Protein AF-A0A498SL72-F1 (afdb_monomer)

Radius of gyration: 22.72 Å; Cα contacts (8 Å, |Δi|>4): 337; chains: 1; bounding box: 56×41×64 Å

Solvent-accessible surface area (backbone atoms only — not comparable to full-atom values): 12168 Å² total; per-residue (Å²): 125,69,61,62,52,48,57,36,67,75,50,64,37,80,84,63,66,87,74,77,68,83,77,67,76,78,68,83,75,74,80,94,75,94,70,91,80,81,89,71,99,63,89,65,81,72,96,72,85,89,82,80,51,72,68,53,29,54,53,49,13,65,56,46,44,63,51,51,60,53,52,61,66,68,50,72,58,78,68,46,77,50,70,41,83,92,31,66,27,41,40,34,41,32,73,44,38,64,75,42,78,46,77,54,80,40,52,43,38,43,80,41,89,84,67,27,38,39,41,39,38,31,50,26,33,42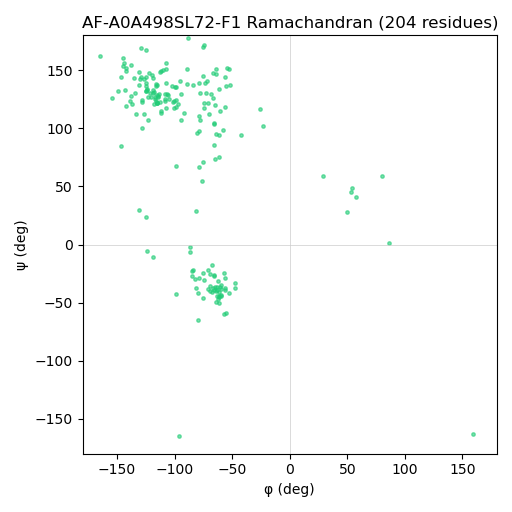,26,34,33,30,35,39,40,36,41,36,36,57,104,59,75,44,78,44,79,48,50,37,40,41,39,38,33,49,30,29,41,40,38,32,31,34,69,47,64,49,98,88,65,53,75,47,79,43,82,75,46,66,47,76,49,67,70,48,68,50,54,47,60,81,53,89,45,75,69,30,53,53,47,42,67,78,58,54,69,130

Secondary structure (DSSP, 8-state):
-HHHHHHHHHHSSTT-S------------PPP-----------PPPSS-----HHHHHHHHHHHHHHHHHHHHH--PPPEEEEEGGGTEEEEEEEEEEEEEE--SEEEEEEETTTEEEEEEEEEEEEEEEEEEEEEESSSEEEEEEEEEEEEEEEEEEEEEEEEE-TTS-EEEEEEEEEEE-SEEEEEES--SHHHHHHHHHH---

Mean predicted aligned error: 12.89 Å

InterPro domains:
  IPR017942 Lipid-binding serum glycoprotein, N-terminal [PF01273] (88-198)
  IPR017943 Bactericidal permeability-increasing protein, alpha/beta domain superfamily [SSF55394] (46-198)
  IPR032942 BPI/LBP/Plunc family [PTHR10504] (31-204)

Nearest PDB structures (foldseek):
  4m4d-assembly1_A  TM=6.938E-01  e=8.064E-08  Mus musculus
  4m4d-assembly2_B  TM=7.039E-01  e=2.504E-07  Mus musculus
  4f2a-assembly1_A  TM=7.175E-01  e=6.765E-06  Homo sapiens
  5i7k-assembly3_A  TM=4.220E-01  e=2.760E-04  Homo sapiens
  6baq-assembly8_H  TM=3.331E-01  e=1.510E-03  Mus musculus

pLDDT: mean 72.03, std 21.67, range [22.58, 95.5]

Structure (mmCIF, N/CA/C/O backbone):
data_AF-A0A498SL72-F1
#
_entry.id   AF-A0A498SL72-F1
#
loop_
_atom_site.group_PDB
_atom_site.id
_atom_site.type_symbol
_atom_site.label_atom_id
_atom_site.label_alt_id
_atom_site.label_comp_id
_atom_site.label_asym_id
_atom_site.label_entity_id
_atom_site.label_seq_id
_atom_site.pdbx_PDB_ins_code
_atom_site.Cartn_x
_atom_site.Car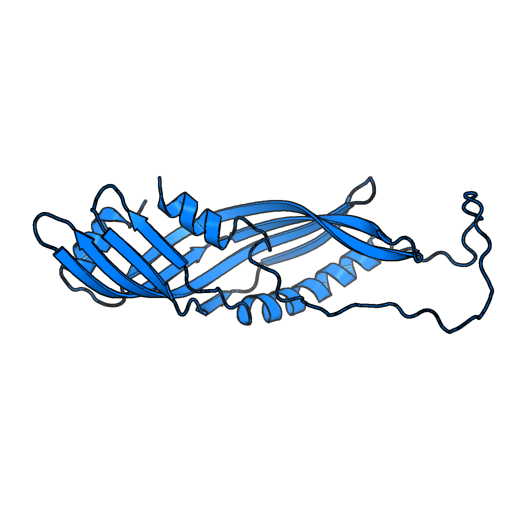tn_y
_atom_site.Cartn_z
_atom_site.occupancy
_atom_site.B_iso_or_equiv
_atom_site.auth_seq_id
_atom_site.auth_comp_id
_atom_site.auth_asym_id
_atom_site.auth_atom_id
_atom_site.pdbx_PDB_model_num
ATOM 1 N N . MET A 1 1 ? -21.379 -3.588 5.042 1.00 30.34 1 MET A N 1
ATOM 2 C CA . MET A 1 1 ? -21.168 -2.860 3.760 1.00 30.34 1 MET A CA 1
ATOM 3 C C . MET A 1 1 ? -20.342 -1.564 3.896 1.00 30.34 1 MET A C 1
ATOM 5 O O . MET A 1 1 ? -19.675 -1.202 2.934 1.00 30.34 1 MET A O 1
ATOM 9 N N . GLN A 1 2 ? -20.311 -0.876 5.053 1.00 31.86 2 GLN A N 1
ATOM 10 C CA . GLN A 1 2 ? -19.594 0.408 5.207 1.00 31.86 2 GLN A CA 1
ATOM 11 C C . GLN A 1 2 ? -18.090 0.332 5.543 1.00 31.86 2 GLN A C 1
ATOM 13 O O . GLN A 1 2 ? -17.357 1.218 5.127 1.00 31.86 2 GLN A O 1
ATOM 18 N N . TRP A 1 3 ? -17.580 -0.715 6.201 1.00 38.34 3 TRP A N 1
ATOM 19 C CA . TRP A 1 3 ? -16.136 -0.804 6.501 1.00 38.34 3 TRP A CA 1
ATOM 20 C C . TRP A 1 3 ? -15.293 -1.364 5.355 1.00 38.34 3 TRP A C 1
ATOM 22 O O . TRP A 1 3 ? -14.128 -1.005 5.243 1.00 38.34 3 TRP A O 1
ATOM 32 N N . LYS A 1 4 ? -15.901 -2.114 4.417 1.00 31.67 4 LYS A N 1
ATOM 33 C CA . LYS A 1 4 ? -15.284 -2.320 3.099 1.00 31.67 4 LYS A CA 1
ATOM 34 C C . LYS A 1 4 ? -14.942 -0.970 2.497 1.00 31.67 4 LYS A C 1
ATOM 36 O O . LYS A 1 4 ? -13.826 -0.844 2.055 1.00 31.67 4 LYS A O 1
ATOM 41 N N . LYS A 1 5 ? -15.808 0.054 2.597 1.00 31.36 5 LYS A N 1
ATOM 42 C CA . LYS A 1 5 ? -15.470 1.422 2.172 1.00 31.36 5 LYS A CA 1
ATOM 43 C C . LYS A 1 5 ? -14.371 2.071 3.012 1.00 31.36 5 LYS A C 1
ATOM 45 O O . LYS A 1 5 ? -13.690 2.902 2.451 1.00 31.36 5 LYS A O 1
ATOM 50 N N . LEU A 1 6 ? -14.164 1.717 4.283 1.00 35.59 6 LEU A N 1
ATOM 51 C CA . LEU A 1 6 ? -13.084 2.269 5.115 1.00 35.59 6 LEU A CA 1
ATOM 52 C C . LEU A 1 6 ? -11.726 1.605 4.825 1.00 35.59 6 LEU A C 1
ATOM 54 O O . LEU A 1 6 ? -10.736 2.304 4.680 1.00 35.59 6 LEU A O 1
ATOM 58 N N . ILE A 1 7 ? -11.690 0.280 4.650 1.00 42.47 7 ILE A N 1
ATOM 59 C CA . ILE A 1 7 ? -10.527 -0.463 4.128 1.00 42.47 7 ILE A CA 1
ATOM 60 C C . ILE A 1 7 ? -10.242 -0.029 2.690 1.00 42.47 7 ILE A C 1
ATOM 62 O O . ILE A 1 7 ? -9.090 0.184 2.337 1.00 42.47 7 ILE A O 1
ATOM 66 N N . PHE A 1 8 ? -11.295 0.184 1.892 1.00 36.28 8 PHE A N 1
ATOM 67 C CA . PHE A 1 8 ? -11.223 0.858 0.604 1.00 36.28 8 PHE A CA 1
ATOM 68 C C . PHE A 1 8 ? -10.605 2.253 0.875 1.00 36.28 8 PHE A C 1
ATOM 70 O O . PHE A 1 8 ? -9.501 2.469 0.445 1.00 36.28 8 PHE A O 1
ATOM 77 N N . PHE A 1 9 ? -11.125 3.170 1.687 1.00 37.22 9 PHE A N 1
ATOM 78 C CA . PHE A 1 9 ? -10.497 4.487 1.938 1.00 37.22 9 PHE A CA 1
ATOM 79 C C . PHE A 1 9 ? -9.039 4.433 2.453 1.00 37.22 9 PHE A C 1
ATOM 81 O O . PHE A 1 9 ? -8.264 5.330 2.133 1.00 37.22 9 PHE A O 1
ATOM 88 N N . LEU A 1 10 ? -8.645 3.376 3.170 1.00 40.34 10 LEU A N 1
ATOM 89 C CA . LEU A 1 10 ? -7.263 3.110 3.588 1.00 40.34 10 LEU A CA 1
ATOM 90 C C . LEU A 1 10 ? -6.362 2.597 2.440 1.00 40.34 10 LEU A C 1
ATOM 92 O O . LEU A 1 10 ? -5.155 2.804 2.498 1.00 40.34 10 LEU A O 1
ATOM 96 N N . PHE A 1 11 ? -6.928 1.973 1.395 1.00 40.62 11 PHE A N 1
ATOM 97 C CA . PHE A 1 11 ? -6.215 1.358 0.254 1.00 40.62 11 PHE A CA 1
ATOM 98 C C . PHE A 1 11 ? -6.608 1.869 -1.161 1.00 40.62 11 PHE A C 1
ATOM 100 O O . PHE A 1 11 ? -6.000 1.464 -2.146 1.00 40.62 11 PHE A O 1
ATOM 107 N N . VAL A 1 12 ? -7.624 2.725 -1.310 1.00 34.25 12 VAL A N 1
ATOM 108 C CA . VAL A 1 12 ? -8.346 3.050 -2.572 1.00 34.25 12 VAL A CA 1
ATOM 109 C C . VAL A 1 12 ? -7.675 4.064 -3.423 1.00 34.25 12 VAL A C 1
ATOM 111 O O . VAL A 1 12 ? -7.778 4.025 -4.645 1.00 34.25 12 VAL A O 1
ATOM 114 N N . GLY A 1 13 ? -6.946 4.954 -2.789 1.00 35.41 13 GLY A N 1
ATOM 115 C CA . GLY A 1 13 ? -5.752 5.360 -3.456 1.00 35.41 13 GLY A CA 1
ATOM 116 C C . GLY A 1 13 ? -4.765 4.244 -3.208 1.00 35.41 13 GLY A C 1
ATOM 117 O O . GLY A 1 13 ? -4.263 4.164 -2.094 1.00 35.41 13 GLY A O 1
ATOM 118 N N . CYS A 1 14 ? -4.380 3.459 -4.203 1.00 37.75 14 CYS A N 1
ATOM 119 C CA . CYS A 1 14 ? -3.008 2.972 -4.161 1.00 37.75 14 CYS A CA 1
ATOM 120 C C . CYS A 1 14 ? -2.075 4.175 -4.304 1.00 37.75 14 CYS A C 1
ATOM 122 O O . CYS A 1 14 ? -1.514 4.386 -5.370 1.00 37.75 14 CYS A O 1
ATOM 124 N N . PHE A 1 15 ? -1.977 4.975 -3.240 1.00 44.22 15 PHE A N 1
ATOM 125 C CA . PHE A 1 15 ? -1.373 6.305 -3.140 1.00 44.22 15 PHE A CA 1
ATOM 126 C C . PHE A 1 15 ? -2.238 7.478 -3.646 1.00 44.22 15 PHE A C 1
ATOM 128 O O . PHE A 1 15 ? -1.846 8.235 -4.524 1.00 44.22 15 PHE A O 1
ATOM 135 N N . GLY A 1 16 ? -3.427 7.655 -3.059 1.00 35.75 16 GLY A N 1
ATOM 136 C CA . GLY A 1 16 ? -4.385 8.733 -3.371 1.00 35.75 16 GLY A CA 1
ATOM 137 C C . GLY A 1 16 ? -4.930 9.481 -2.144 1.00 35.75 16 GLY A C 1
ATOM 138 O O . GLY A 1 16 ? -6.055 9.966 -2.178 1.00 35.75 16 GLY A O 1
ATOM 139 N N . LEU A 1 17 ? -4.155 9.576 -1.062 1.00 27.92 17 LEU A N 1
ATOM 140 C CA . LEU A 1 17 ? -4.301 10.636 -0.055 1.00 27.92 17 LEU A CA 1
ATOM 141 C C . LEU A 1 17 ? -3.190 11.645 -0.333 1.00 27.92 17 LEU A C 1
ATOM 143 O O . LEU A 1 17 ? -2.083 11.197 -0.618 1.00 27.92 17 LEU A O 1
ATOM 147 N N . LYS A 1 18 ? -3.493 12.956 -0.293 1.00 24.62 18 LYS A N 1
ATOM 148 C CA . LYS A 1 18 ? -2.567 14.074 -0.574 1.00 24.62 18 LYS A CA 1
ATOM 149 C C . LYS A 1 18 ? -1.112 13.661 -0.361 1.00 24.62 18 LYS A C 1
ATOM 151 O O . LYS A 1 18 ? -0.645 13.583 0.772 1.00 24.62 18 LYS A O 1
ATOM 156 N N . ILE A 1 19 ? -0.438 13.393 -1.474 1.00 25.94 19 ILE A N 1
ATOM 157 C CA . ILE A 1 19 ? 0.999 13.209 -1.528 1.00 25.94 19 ILE A CA 1
ATOM 158 C C . ILE A 1 19 ? 1.579 14.546 -1.048 1.00 25.94 19 ILE A C 1
ATOM 160 O O . ILE A 1 19 ? 1.680 15.508 -1.805 1.00 25.94 19 ILE A O 1
ATOM 164 N N . ALA A 1 20 ? 1.885 14.637 0.249 1.00 23.31 20 ALA A N 1
ATOM 165 C CA . ALA A 1 20 ? 3.075 15.351 0.662 1.00 23.31 20 ALA A CA 1
ATOM 166 C C . ALA A 1 20 ? 4.185 14.611 -0.074 1.00 23.31 20 ALA A C 1
ATOM 168 O O . ALA A 1 20 ? 4.494 13.463 0.240 1.00 23.31 20 ALA A O 1
ATOM 169 N N . TYR A 1 21 ? 4.561 15.220 -1.192 1.00 22.58 21 TYR A N 1
ATOM 170 C CA . TYR A 1 21 ? 5.561 14.790 -2.138 1.00 22.58 21 TYR A CA 1
ATOM 171 C C . TYR A 1 21 ? 6.617 13.900 -1.475 1.00 22.58 21 TYR A C 1
ATOM 173 O O . TYR A 1 21 ? 7.408 14.356 -0.654 1.00 22.58 21 TYR A O 1
ATOM 181 N N . LEU A 1 22 ? 6.681 12.641 -1.919 1.00 25.48 22 LEU A N 1
ATOM 182 C CA . LEU A 1 22 ? 7.980 12.051 -2.210 1.00 25.48 22 LEU A CA 1
ATOM 183 C C . LEU A 1 22 ? 8.580 12.918 -3.331 1.00 25.48 22 LEU A C 1
ATOM 185 O O . LEU A 1 22 ? 8.564 12.530 -4.493 1.00 25.48 22 LEU A O 1
ATOM 189 N N . ASP A 1 23 ? 9.048 14.120 -2.975 1.00 22.72 23 ASP A N 1
ATOM 190 C CA . ASP A 1 23 ? 9.939 14.960 -3.781 1.00 22.72 23 ASP A CA 1
ATOM 191 C C . ASP A 1 23 ? 11.336 14.347 -3.663 1.00 22.72 23 ASP A C 1
ATOM 193 O O . ASP A 1 23 ? 12.293 14.922 -3.162 1.00 22.72 23 ASP A O 1
ATOM 197 N N . GLY A 1 24 ? 11.404 13.063 -3.991 1.00 25.75 24 GLY A N 1
ATOM 198 C CA . GLY A 1 24 ? 12.613 12.434 -4.452 1.00 25.75 24 GLY A CA 1
ATOM 199 C C . GLY A 1 24 ? 12.473 12.414 -5.954 1.00 25.75 24 GLY A C 1
ATOM 200 O O . GLY A 1 24 ? 12.265 11.352 -6.538 1.00 25.75 24 GLY A O 1
ATOM 201 N N . ASP A 1 25 ? 12.503 13.600 -6.556 1.00 26.09 25 ASP A N 1
ATOM 202 C CA . ASP A 1 25 ? 12.957 13.781 -7.918 1.00 26.09 25 ASP A CA 1
ATOM 203 C C . ASP A 1 25 ? 14.218 12.913 -8.088 1.00 26.09 25 ASP A C 1
ATOM 205 O O . ASP A 1 25 ? 15.334 13.315 -7.761 1.00 26.09 25 ASP A O 1
ATOM 209 N N . VAL A 1 26 ? 14.071 11.684 -8.589 1.00 32.41 26 VAL A N 1
ATOM 210 C CA . VAL A 1 26 ? 15.197 10.982 -9.205 1.00 32.41 26 VAL A CA 1
ATOM 211 C C . VAL A 1 26 ? 15.357 11.649 -10.562 1.00 32.41 26 VAL A C 1
ATOM 213 O O . VAL A 1 26 ? 15.006 11.099 -11.606 1.00 32.41 26 VAL A O 1
ATOM 216 N N . GLN A 1 27 ? 15.837 12.895 -10.535 1.00 25.81 27 GLN A N 1
ATOM 217 C CA . GLN A 1 27 ? 16.408 13.512 -11.711 1.00 25.81 27 GLN A CA 1
ATOM 218 C C . GLN A 1 27 ? 17.658 12.701 -12.017 1.00 25.81 27 GLN A C 1
ATOM 220 O O . GLN A 1 27 ? 18.683 12.812 -11.346 1.00 25.81 27 GLN A O 1
ATOM 225 N N . LEU A 1 28 ? 17.583 11.860 -13.042 1.00 34.34 28 LEU A N 1
ATOM 226 C CA . LEU A 1 28 ? 18.782 11.473 -13.768 1.00 34.34 28 LEU A CA 1
ATOM 227 C C . LEU A 1 28 ? 19.279 12.754 -14.444 1.00 34.34 28 LEU A C 1
ATOM 229 O O . LEU A 1 28 ? 18.861 13.068 -15.555 1.00 34.34 28 LEU A O 1
ATOM 233 N N . GLN A 1 29 ? 20.069 13.545 -13.716 1.00 27.31 29 GLN A N 1
ATOM 234 C CA . GLN A 1 29 ? 20.653 14.791 -14.200 1.00 27.31 29 GLN A CA 1
ATOM 235 C C . GLN A 1 29 ? 21.543 14.473 -15.408 1.00 27.31 29 GLN A C 1
ATOM 237 O O . GLN A 1 29 ? 22.552 13.778 -15.252 1.00 27.31 29 GLN A O 1
ATOM 242 N N . PRO A 1 30 ? 21.214 14.958 -16.617 1.00 36.84 30 PRO A N 1
ATOM 243 C CA . PRO A 1 30 ? 22.178 14.989 -17.697 1.00 36.84 30 PRO A CA 1
ATOM 244 C C . PRO A 1 30 ? 23.185 16.108 -17.402 1.00 36.84 30 PRO A C 1
ATOM 246 O O . PRO A 1 30 ? 22.813 17.192 -16.947 1.00 36.84 30 PRO A O 1
ATOM 249 N N . ALA A 1 31 ? 24.465 15.842 -17.662 1.00 31.31 31 ALA A N 1
ATOM 250 C CA . ALA A 1 31 ? 25.531 16.839 -17.604 1.00 31.31 31 ALA A CA 1
ATOM 251 C C . ALA A 1 31 ? 25.194 18.084 -18.465 1.00 31.31 31 ALA A C 1
ATOM 253 O O . ALA A 1 31 ? 24.481 17.961 -19.466 1.00 31.31 31 ALA A O 1
ATOM 254 N N . PRO A 1 32 ? 25.687 19.287 -18.109 1.00 33.06 32 PRO A N 1
ATOM 255 C CA . PRO A 1 32 ? 25.251 20.522 -18.746 1.00 33.06 32 PRO A CA 1
ATOM 256 C C . PRO A 1 32 ? 25.852 20.658 -20.148 1.00 33.06 32 PRO A C 1
ATOM 258 O O . PRO A 1 32 ? 27.062 20.798 -20.304 1.00 33.06 32 PRO A O 1
A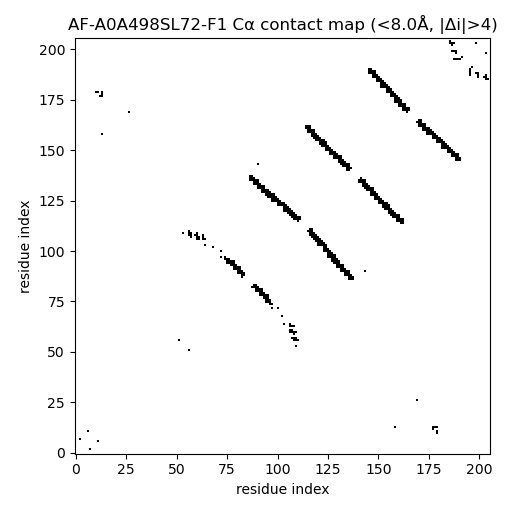TOM 261 N N . SER A 1 33 ? 24.998 20.693 -21.171 1.00 41.19 33 SER A N 1
ATOM 262 C CA . SER A 1 33 ? 25.353 21.245 -22.480 1.00 41.19 33 SER A CA 1
ATOM 263 C C . SER A 1 33 ? 24.372 22.358 -22.843 1.00 41.19 33 SER A C 1
ATOM 265 O O . SER A 1 33 ? 23.202 22.114 -23.141 1.00 41.19 33 SER A O 1
ATOM 267 N N . THR A 1 34 ? 24.860 23.592 -22.783 1.00 39.56 34 THR A N 1
ATOM 268 C CA . THR A 1 34 ? 24.201 24.824 -23.220 1.00 39.56 34 THR A CA 1
ATOM 269 C C . THR A 1 34 ? 24.001 24.816 -24.732 1.00 39.56 34 THR A C 1
ATOM 271 O O . THR A 1 34 ? 24.948 25.074 -25.466 1.00 39.56 34 THR A O 1
ATOM 274 N N . ILE A 1 35 ? 22.778 24.573 -25.218 1.00 46.16 35 ILE A N 1
ATOM 275 C CA . ILE A 1 35 ? 22.405 24.892 -26.606 1.00 46.16 35 ILE A CA 1
ATOM 276 C C . ILE A 1 35 ? 20.963 25.416 -26.644 1.00 46.16 35 ILE A C 1
ATOM 278 O O . ILE A 1 35 ? 20.014 24.730 -26.262 1.00 46.16 35 ILE A O 1
ATOM 282 N N . ASN A 1 36 ? 20.824 26.660 -27.107 1.00 44.03 36 ASN A N 1
ATOM 283 C CA . ASN A 1 36 ? 19.570 27.382 -27.310 1.00 44.03 36 ASN A CA 1
ATOM 284 C C . ASN A 1 36 ? 18.622 26.595 -28.234 1.00 44.03 36 ASN A C 1
ATOM 286 O O . ASN A 1 36 ? 18.950 26.357 -29.395 1.00 44.03 36 ASN A O 1
ATOM 290 N N . LYS A 1 37 ? 17.440 26.205 -27.739 1.00 42.53 37 LYS A N 1
ATOM 291 C CA . LYS A 1 37 ? 16.423 25.483 -28.522 1.00 42.53 37 LYS A CA 1
ATOM 292 C C . LYS A 1 37 ? 15.404 26.444 -29.133 1.00 42.53 37 LYS A C 1
ATOM 294 O O . LYS A 1 37 ? 14.511 26.931 -28.442 1.00 42.53 37 LYS A O 1
ATOM 299 N N . THR A 1 38 ? 15.482 26.646 -30.445 1.00 40.94 38 THR A N 1
ATOM 300 C CA . THR A 1 38 ? 14.322 27.026 -31.258 1.00 40.94 38 THR A CA 1
ATOM 301 C C . THR A 1 38 ? 13.467 25.791 -31.555 1.00 40.94 38 THR A C 1
ATOM 303 O O . THR A 1 38 ? 13.951 24.683 -31.776 1.00 40.94 38 THR A O 1
ATOM 306 N N . LYS A 1 39 ? 12.157 26.005 -31.476 1.00 56.56 39 LYS A N 1
ATOM 307 C CA . LYS A 1 39 ? 11.062 25.036 -31.541 1.00 56.56 39 LYS A CA 1
ATOM 308 C C . LYS A 1 39 ? 10.835 24.539 -32.975 1.00 56.56 39 LYS A C 1
ATOM 310 O O . LYS A 1 39 ? 10.499 25.341 -33.839 1.00 56.56 39 LYS A O 1
ATOM 315 N N . SER A 1 40 ? 10.928 23.228 -33.205 1.00 40.53 40 SER A N 1
ATOM 316 C CA . SER A 1 40 ? 10.257 22.536 -34.317 1.00 40.53 40 SER A CA 1
ATOM 317 C C . SER A 1 40 ? 10.045 21.065 -33.941 1.00 40.53 40 SER A C 1
ATOM 319 O O . SER A 1 40 ? 10.984 20.383 -33.531 1.00 40.53 40 SER A O 1
ATOM 321 N N . ASP A 1 41 ? 8.796 20.623 -34.039 1.00 46.69 41 ASP A N 1
ATOM 322 C CA . ASP A 1 41 ? 8.266 19.319 -33.637 1.00 46.69 41 ASP A CA 1
ATOM 323 C C . ASP A 1 41 ? 8.604 18.235 -34.677 1.00 46.69 41 ASP A C 1
ATOM 325 O O . ASP A 1 41 ? 7.753 17.722 -35.398 1.00 46.69 41 ASP A O 1
ATOM 329 N N . ILE A 1 42 ? 9.897 17.941 -34.803 1.00 47.09 42 ILE A N 1
ATOM 330 C CA . ILE A 1 42 ? 10.418 16.748 -35.469 1.00 47.09 42 ILE A CA 1
ATOM 331 C C . ILE A 1 42 ? 11.367 16.138 -34.450 1.00 47.09 42 ILE A C 1
ATOM 333 O O . ILE A 1 42 ? 12.475 16.637 -34.245 1.00 47.09 42 ILE A O 1
ATOM 337 N N . HIS A 1 43 ? 10.913 15.106 -33.742 1.00 56.25 43 HIS A N 1
ATOM 338 C CA . HIS A 1 43 ? 11.764 14.384 -32.806 1.00 56.25 43 HIS A CA 1
ATOM 339 C C . HIS A 1 43 ? 12.893 13.713 -33.598 1.00 56.25 43 HIS A C 1
ATOM 341 O O . HIS A 1 43 ? 12.720 12.636 -34.164 1.00 56.25 43 HIS A O 1
ATOM 347 N N . GLY A 1 44 ? 14.041 14.388 -33.683 1.00 65.88 44 GLY A N 1
ATOM 348 C CA . GLY A 1 44 ? 15.269 13.805 -34.205 1.00 65.88 44 GLY A CA 1
ATOM 349 C C . GLY A 1 44 ? 15.609 12.524 -33.448 1.00 65.88 44 GLY A C 1
ATOM 350 O O . GLY A 1 44 ? 15.236 12.360 -32.282 1.00 65.88 44 GLY A O 1
ATOM 351 N N . LEU A 1 45 ? 16.305 11.607 -34.123 1.00 77.88 45 LEU A N 1
ATOM 352 C CA . LEU A 1 45 ? 16.781 10.373 -33.501 1.00 77.88 45 LEU A CA 1
ATOM 353 C C . LEU A 1 45 ? 17.555 10.709 -32.215 1.00 77.88 45 LEU A C 1
ATOM 355 O O . LEU A 1 45 ? 18.324 11.677 -32.203 1.00 77.88 45 LEU A O 1
ATOM 359 N N . PRO A 1 46 ? 17.350 9.954 -31.123 1.00 81.69 46 PRO A N 1
ATOM 360 C CA . PRO A 1 46 ? 18.049 10.229 -29.882 1.00 81.69 46 PRO A CA 1
ATOM 361 C C . PRO A 1 46 ? 19.560 10.082 -30.096 1.00 81.69 46 PRO A C 1
ATOM 363 O O . PRO A 1 46 ? 20.021 9.098 -30.666 1.00 81.69 46 PRO A O 1
ATOM 366 N N . GLY A 1 47 ? 20.342 11.046 -29.601 1.00 86.38 47 GLY A N 1
ATOM 367 C CA . GLY A 1 47 ? 21.806 10.934 -29.590 1.00 86.38 47 GLY A CA 1
ATOM 368 C C . GLY A 1 47 ? 22.314 9.845 -28.637 1.00 86.38 47 GLY A C 1
ATOM 369 O O . GLY A 1 47 ? 23.450 9.399 -28.758 1.00 86.38 47 GLY A O 1
ATOM 370 N N . LEU A 1 48 ? 21.470 9.409 -27.695 1.00 86.50 48 LEU A N 1
ATOM 371 C CA . LEU A 1 48 ? 21.758 8.337 -26.753 1.00 86.50 48 LEU A CA 1
ATOM 372 C C . LEU A 1 48 ? 20.464 7.595 -26.387 1.00 86.50 48 LEU A C 1
ATOM 374 O O . LEU A 1 48 ? 19.463 8.222 -26.040 1.00 86.50 48 LEU A O 1
ATOM 378 N N . GLU A 1 49 ? 20.501 6.263 -26.434 1.00 87.94 49 GLU A N 1
ATOM 379 C CA . GLU A 1 49 ? 19.384 5.387 -26.068 1.00 87.94 49 GLU A CA 1
ATOM 380 C C . GLU A 1 49 ? 19.762 4.505 -24.871 1.00 87.94 49 GLU A C 1
ATOM 382 O O . GLU A 1 49 ? 20.748 3.768 -24.905 1.00 87.94 49 GLU A O 1
ATOM 387 N N . PHE A 1 50 ? 18.945 4.547 -23.815 1.00 87.31 50 PHE A N 1
ATOM 388 C CA . PHE A 1 50 ? 19.054 3.625 -22.688 1.00 87.31 50 PHE A CA 1
ATOM 389 C C . PHE A 1 50 ? 18.034 2.500 -22.827 1.00 87.31 50 PHE A C 1
ATOM 391 O O . PHE A 1 50 ? 16.827 2.743 -22.878 1.00 87.31 50 PHE A O 1
ATOM 398 N N . ARG A 1 51 ? 18.512 1.253 -22.807 1.00 89.31 51 ARG A N 1
ATOM 399 C CA . ARG A 1 51 ? 17.656 0.068 -22.889 1.00 89.31 51 ARG A CA 1
ATOM 400 C C . ARG A 1 51 ? 17.767 -0.787 -21.636 1.00 89.31 51 ARG A C 1
ATOM 402 O O . ARG A 1 51 ? 18.827 -1.324 -21.325 1.00 89.31 51 ARG A O 1
ATOM 409 N N . ILE A 1 52 ? 16.636 -0.986 -20.964 1.00 90.00 52 ILE A N 1
ATOM 410 C CA . ILE A 1 52 ? 16.513 -1.915 -19.837 1.00 90.00 52 ILE A CA 1
ATOM 411 C C . ILE A 1 52 ? 15.895 -3.211 -20.357 1.00 90.00 52 ILE A C 1
ATOM 413 O O . ILE A 1 52 ? 14.780 -3.225 -20.876 1.00 90.00 52 ILE A O 1
ATOM 417 N N . ASN A 1 53 ? 16.634 -4.312 -20.245 1.00 91.62 53 ASN A N 1
ATOM 418 C CA . ASN A 1 53 ? 16.154 -5.635 -20.638 1.00 91.62 53 ASN A CA 1
ATOM 419 C C . ASN A 1 53 ? 15.422 -6.339 -19.479 1.00 91.62 53 ASN A C 1
ATOM 421 O O . ASN A 1 53 ? 15.363 -5.843 -18.354 1.00 91.62 53 ASN A O 1
ATOM 425 N N . SER A 1 54 ? 14.896 -7.537 -19.741 1.00 90.56 54 SER A N 1
ATOM 426 C CA . SER A 1 54 ? 14.201 -8.347 -18.733 1.00 90.56 54 SER A CA 1
ATOM 427 C C . SER A 1 54 ? 15.051 -8.632 -17.489 1.00 90.56 54 SER A C 1
ATOM 429 O O . SER A 1 54 ? 14.527 -8.574 -16.380 1.00 90.56 54 SER A O 1
ATOM 431 N N . LYS A 1 55 ? 16.363 -8.866 -17.635 1.00 93.25 55 LYS A N 1
ATOM 432 C CA . LYS A 1 55 ? 17.278 -9.066 -16.495 1.00 93.25 55 LYS A CA 1
ATOM 433 C C . LYS A 1 55 ? 17.414 -7.806 -15.636 1.00 93.25 55 LYS A C 1
ATOM 435 O O . LYS A 1 55 ? 17.458 -7.914 -14.415 1.00 93.25 55 LYS A O 1
ATOM 440 N N . GLY A 1 56 ? 17.413 -6.624 -16.252 1.00 94.12 56 GLY A N 1
ATOM 441 C CA . GLY A 1 56 ? 17.383 -5.347 -15.537 1.00 94.12 56 GLY A CA 1
ATOM 442 C C . GLY A 1 56 ? 16.121 -5.188 -14.686 1.00 94.12 56 GLY A C 1
ATOM 443 O O . GLY A 1 56 ? 16.205 -4.787 -13.530 1.00 94.12 56 GLY A O 1
ATOM 444 N N . PHE A 1 57 ? 14.961 -5.595 -15.205 1.00 93.81 57 PHE A N 1
ATOM 445 C CA . PHE A 1 57 ? 13.705 -5.598 -14.444 1.00 93.81 57 PHE A CA 1
ATOM 446 C C . PHE A 1 57 ? 13.668 -6.649 -13.327 1.00 93.81 57 PHE A C 1
ATOM 448 O O . PHE A 1 57 ? 13.146 -6.382 -12.242 1.00 93.81 57 PHE A O 1
ATOM 455 N N . LEU A 1 58 ? 14.275 -7.819 -13.543 1.00 93.06 58 LEU A N 1
ATOM 456 C CA . LEU A 1 58 ? 14.466 -8.806 -12.478 1.00 93.06 58 LEU A CA 1
ATOM 457 C C . LEU A 1 58 ? 15.326 -8.232 -11.346 1.00 93.06 58 LEU A C 1
ATOM 459 O O . LEU A 1 58 ? 14.950 -8.340 -10.183 1.00 93.06 58 LEU A O 1
ATOM 463 N N . TYR A 1 59 ? 16.426 -7.552 -11.674 1.00 94.94 59 TYR A N 1
ATOM 464 C CA . TYR A 1 59 ? 17.253 -6.877 -10.673 1.00 94.94 59 TYR A CA 1
ATOM 465 C C . TYR A 1 59 ? 16.487 -5.760 -9.948 1.00 94.94 59 TYR A C 1
ATOM 467 O O . TYR A 1 59 ? 16.497 -5.693 -8.721 1.00 94.94 59 TYR A O 1
ATOM 475 N N . ALA A 1 60 ? 15.734 -4.938 -10.683 1.00 92.62 60 ALA A N 1
ATOM 476 C CA . ALA A 1 60 ? 14.882 -3.909 -10.092 1.00 92.62 60 ALA A CA 1
ATOM 477 C C . ALA A 1 60 ? 13.822 -4.498 -9.141 1.00 92.62 60 ALA A C 1
ATOM 479 O O . ALA A 1 60 ? 13.523 -3.902 -8.110 1.00 92.62 60 ALA A O 1
ATOM 480 N N . SER A 1 61 ? 13.296 -5.691 -9.438 1.00 93.56 61 SER A N 1
ATOM 481 C CA . SER A 1 61 ? 12.362 -6.408 -8.558 1.00 93.56 61 SER A CA 1
ATOM 482 C C . SER A 1 61 ? 12.999 -6.779 -7.213 1.00 93.56 61 SER A C 1
ATOM 484 O O . SER A 1 61 ? 12.352 -6.647 -6.175 1.00 93.56 61 SER A O 1
ATOM 486 N N . LEU A 1 62 ? 14.275 -7.185 -7.218 1.00 92.25 62 LEU A N 1
ATOM 487 C CA . LEU A 1 62 ? 15.029 -7.495 -5.997 1.00 92.25 62 LEU A CA 1
ATOM 488 C C . LEU A 1 62 ? 15.256 -6.245 -5.136 1.00 92.25 62 LEU A C 1
ATOM 490 O O . LEU A 1 62 ? 15.159 -6.318 -3.912 1.00 92.25 62 LEU A O 1
ATOM 494 N N . LEU A 1 63 ? 15.502 -5.094 -5.767 1.00 91.75 63 LEU A N 1
ATOM 495 C CA . LEU A 1 63 ? 15.666 -3.814 -5.070 1.00 91.75 63 LEU A CA 1
ATOM 496 C C . LEU A 1 63 ? 14.340 -3.229 -4.565 1.00 91.75 63 LEU A C 1
ATOM 498 O O . LEU A 1 63 ? 14.314 -2.559 -3.533 1.00 91.75 63 LEU A O 1
ATOM 502 N N . ALA A 1 64 ? 13.232 -3.495 -5.258 1.00 88.19 64 ALA A N 1
ATOM 503 C CA . ALA A 1 64 ? 11.920 -2.972 -4.891 1.00 88.19 64 ALA A CA 1
ATOM 504 C C . ALA A 1 64 ? 11.446 -3.484 -3.522 1.00 88.19 64 ALA A C 1
ATOM 506 O O . ALA A 1 64 ? 10.834 -2.727 -2.772 1.00 88.19 64 ALA A O 1
ATOM 507 N N . GLY A 1 65 ? 11.746 -4.739 -3.167 1.00 83.56 65 GLY A N 1
ATOM 508 C CA . GLY A 1 65 ? 11.331 -5.333 -1.890 1.00 83.56 65 GLY A CA 1
ATOM 509 C C . GLY A 1 65 ? 11.778 -4.523 -0.665 1.00 83.56 65 GLY A C 1
ATOM 510 O O . GLY A 1 65 ? 10.923 -4.056 0.088 1.00 83.56 65 GLY A O 1
ATOM 511 N N . PRO A 1 66 ? 13.090 -4.296 -0.466 1.00 85.25 66 PRO A N 1
ATOM 512 C CA . PRO A 1 66 ? 13.599 -3.459 0.620 1.00 85.25 66 PRO A CA 1
ATOM 513 C C . PRO A 1 66 ? 13.031 -2.033 0.634 1.00 85.25 66 PRO A C 1
ATOM 515 O O . PRO A 1 66 ? 12.712 -1.523 1.708 1.00 85.25 66 PRO A O 1
ATOM 518 N N . ILE A 1 67 ? 12.861 -1.405 -0.536 1.00 84.44 67 ILE A N 1
ATOM 519 C CA . ILE A 1 67 ? 12.278 -0.057 -0.646 1.00 84.44 67 ILE A CA 1
ATOM 520 C C . ILE A 1 67 ? 10.840 -0.065 -0.115 1.00 84.44 67 ILE A C 1
ATOM 522 O O . ILE A 1 67 ? 10.501 0.719 0.768 1.00 84.44 67 ILE A O 1
ATOM 526 N N . ILE A 1 68 ? 10.015 -1.005 -0.578 1.00 84.19 68 ILE A N 1
ATOM 527 C CA . ILE A 1 68 ? 8.624 -1.164 -0.134 1.00 84.19 68 ILE A CA 1
ATOM 528 C C . ILE A 1 68 ? 8.554 -1.435 1.374 1.00 84.19 68 ILE A C 1
ATOM 530 O O . ILE A 1 68 ? 7.728 -0.843 2.067 1.00 84.19 68 ILE A O 1
ATOM 534 N N . ASN A 1 69 ? 9.430 -2.296 1.897 1.00 83.62 69 ASN A N 1
ATOM 535 C CA . ASN A 1 69 ? 9.473 -2.617 3.325 1.00 83.62 69 ASN A CA 1
ATOM 536 C C . ASN A 1 69 ? 9.746 -1.372 4.187 1.00 83.62 69 ASN A C 1
ATOM 538 O O . ASN A 1 69 ? 9.172 -1.238 5.271 1.00 83.62 69 ASN A O 1
ATOM 542 N N . ASN A 1 70 ? 10.612 -0.473 3.712 1.00 83.69 70 ASN A N 1
ATOM 543 C CA . ASN A 1 70 ? 10.958 0.762 4.411 1.00 83.69 70 ASN A CA 1
ATOM 544 C C . ASN A 1 70 ? 9.845 1.809 4.306 1.00 83.69 70 ASN A C 1
ATOM 546 O O . ASN A 1 70 ? 9.460 2.385 5.324 1.00 83.69 70 ASN A O 1
ATOM 550 N N . GLU A 1 71 ? 9.302 2.023 3.107 1.00 82.44 71 GLU A N 1
ATOM 551 C CA . GLU A 1 71 ? 8.281 3.047 2.872 1.00 82.44 71 GLU A CA 1
ATOM 552 C C . GLU A 1 71 ? 6.947 2.705 3.537 1.00 82.44 71 GLU A C 1
ATOM 554 O O . GLU A 1 71 ? 6.332 3.569 4.160 1.00 82.44 71 GLU A O 1
ATOM 559 N N . ILE A 1 72 ? 6.523 1.433 3.513 1.00 78.06 72 ILE A N 1
ATOM 560 C CA . ILE A 1 72 ? 5.273 1.034 4.174 1.00 78.06 72 ILE A CA 1
ATOM 561 C C . ILE A 1 72 ? 5.339 1.336 5.672 1.00 78.06 72 ILE A C 1
ATOM 563 O O . ILE A 1 72 ? 4.399 1.898 6.214 1.00 78.06 72 ILE A O 1
ATOM 567 N N . ARG A 1 73 ? 6.447 1.031 6.356 1.00 76.50 73 ARG A N 1
ATOM 568 C CA . ARG A 1 73 ? 6.560 1.266 7.809 1.00 76.50 73 ARG A CA 1
ATOM 569 C C . ARG A 1 73 ? 6.539 2.744 8.194 1.00 76.50 73 ARG A C 1
ATOM 571 O O . ARG A 1 73 ? 6.168 3.066 9.318 1.00 76.50 73 ARG A O 1
ATOM 578 N N . ARG A 1 74 ? 6.960 3.626 7.287 1.00 77.69 74 ARG A N 1
ATOM 579 C CA . ARG A 1 74 ? 6.996 5.081 7.497 1.00 77.69 74 ARG A CA 1
ATOM 580 C C . ARG A 1 74 ? 5.678 5.761 7.147 1.00 77.69 74 ARG A C 1
ATOM 582 O O . ARG A 1 74 ? 5.526 6.952 7.401 1.00 77.69 74 ARG A O 1
ATOM 589 N N . PHE A 1 75 ? 4.729 5.017 6.588 1.00 71.62 75 PHE A N 1
ATOM 590 C CA . PHE A 1 75 ? 3.442 5.549 6.194 1.00 71.62 75 PHE A CA 1
ATOM 591 C C . PHE A 1 75 ? 2.647 6.031 7.415 1.00 71.62 75 PHE A C 1
ATOM 593 O O . PHE A 1 75 ? 2.332 5.254 8.317 1.00 71.62 75 PHE A O 1
ATOM 600 N N . GLN A 1 76 ? 2.312 7.322 7.426 1.00 70.25 76 GLN A N 1
ATOM 601 C CA . GLN A 1 76 ? 1.440 7.937 8.422 1.00 70.25 76 GLN A CA 1
ATOM 602 C C . GLN A 1 76 ? 0.187 8.466 7.733 1.00 70.25 76 GLN A C 1
ATOM 604 O O . GLN A 1 76 ? 0.264 9.223 6.765 1.00 70.25 76 GLN A O 1
ATOM 609 N N . LEU A 1 77 ? -0.977 8.069 8.243 1.00 70.06 77 LEU A N 1
ATOM 610 C CA . LEU A 1 77 ? -2.262 8.531 7.732 1.00 70.06 77 LEU A CA 1
ATOM 611 C C . LEU A 1 77 ? -2.771 9.714 8.544 1.00 70.06 77 LEU A C 1
ATOM 613 O O . LEU A 1 77 ? -2.688 9.736 9.774 1.00 70.06 77 LEU A O 1
ATOM 617 N N . GLN A 1 78 ? -3.357 10.677 7.837 1.00 76.38 78 GLN A N 1
ATOM 618 C CA . GLN A 1 78 ? -4.047 11.789 8.473 1.00 76.38 78 GLN A CA 1
ATOM 619 C C . GLN A 1 78 ? -5.297 11.293 9.215 1.00 76.38 78 GLN A C 1
ATOM 621 O O . GLN A 1 78 ? -5.940 10.341 8.760 1.00 76.38 78 GLN A O 1
ATOM 626 N N . PRO A 1 79 ? -5.667 11.939 10.335 1.00 75.69 79 PRO A N 1
ATOM 627 C CA . PRO A 1 79 ? -6.893 11.612 11.043 1.00 75.69 79 PRO A CA 1
ATOM 628 C C . PRO A 1 79 ? -8.119 11.708 10.130 1.00 75.69 79 PRO A C 1
ATOM 630 O O . PRO A 1 79 ? -8.271 12.668 9.375 1.00 75.69 79 PRO A O 1
ATOM 633 N N . LEU A 1 80 ? -9.013 10.727 10.233 1.00 78.62 80 LEU A N 1
ATOM 634 C CA . LEU A 1 80 ? -10.248 10.656 9.459 1.00 78.62 80 LEU A CA 1
ATOM 635 C C . LEU A 1 80 ? -11.450 10.807 10.387 1.00 78.62 80 LEU A C 1
ATOM 637 O O . LEU A 1 80 ? -11.577 10.081 11.372 1.00 78.62 80 LEU A O 1
ATOM 641 N N . LYS A 1 81 ? -12.371 11.706 10.039 1.00 82.62 81 LYS A N 1
ATOM 642 C CA . LYS A 1 81 ? -13.668 11.827 10.708 1.00 82.62 81 LYS A CA 1
ATOM 643 C C . LYS A 1 81 ? -14.739 11.140 9.867 1.00 82.62 81 LYS A C 1
ATOM 645 O O . LYS A 1 81 ? -14.939 11.504 8.712 1.00 82.62 81 LYS A O 1
ATOM 650 N N . GLN A 1 82 ? -15.440 10.178 10.457 1.00 77.38 82 GLN A N 1
ATOM 651 C CA . GLN A 1 82 ? -16.531 9.444 9.827 1.00 77.38 82 GLN A CA 1
ATOM 652 C C . GLN A 1 82 ? -17.800 9.596 10.664 1.00 77.38 82 GLN A C 1
ATOM 654 O O . GLN A 1 82 ? -17.803 9.303 11.858 1.00 77.38 82 GLN A O 1
ATOM 659 N N . CYS A 1 83 ? -18.889 10.025 10.032 1.00 78.56 83 CYS A N 1
ATOM 660 C CA . CYS A 1 83 ? -20.195 10.133 10.679 1.00 78.56 83 CYS A CA 1
ATOM 661 C C . CYS A 1 83 ? -21.141 9.041 10.174 1.00 78.56 83 CYS A C 1
ATOM 663 O O . CYS A 1 83 ? -21.176 8.734 8.978 1.00 78.56 83 CYS A O 1
ATOM 665 N N . PHE A 1 84 ? -21.909 8.455 11.090 1.00 73.69 84 PHE A N 1
ATOM 666 C CA . PHE A 1 84 ? -22.861 7.386 10.814 1.00 73.69 84 PHE A CA 1
ATOM 667 C C . PHE A 1 84 ? -24.281 7.901 11.005 1.00 73.69 84 PHE A C 1
ATOM 669 O O . PHE A 1 84 ? -24.713 8.171 12.122 1.00 73.69 84 PHE A O 1
ATOM 676 N N . GLN A 1 85 ? -25.025 7.977 9.902 1.00 76.88 85 GLN A N 1
ATOM 677 C CA . GLN A 1 85 ? -26.428 8.408 9.910 1.00 76.88 85 GLN A CA 1
ATOM 678 C C . GLN A 1 85 ? -27.320 7.460 10.732 1.00 76.88 85 GLN A C 1
ATOM 680 O O . GLN A 1 85 ? -28.274 7.894 11.359 1.00 76.88 85 GLN A O 1
ATOM 685 N N . GLN A 1 86 ? -26.975 6.168 10.775 1.00 70.56 86 GLN A N 1
ATOM 686 C CA . GLN A 1 86 ? -27.732 5.129 11.489 1.00 70.56 86 GLN A CA 1
ATOM 687 C C . GLN A 1 86 ? -27.669 5.261 13.016 1.00 70.56 86 GLN A C 1
ATOM 689 O O . GLN A 1 86 ? -28.573 4.800 13.700 1.00 70.56 86 GLN A O 1
ATOM 694 N N . PHE A 1 87 ? -26.608 5.880 13.536 1.00 68.50 87 PHE A N 1
ATOM 695 C CA . PHE A 1 87 ? -26.342 5.998 14.971 1.00 68.50 87 PHE A CA 1
ATOM 696 C C . PHE A 1 87 ? -26.166 7.459 15.386 1.00 68.50 87 PHE A C 1
ATOM 698 O O . PHE A 1 87 ? -25.432 7.718 16.329 1.00 68.50 87 PHE A O 1
ATOM 705 N N . ASN A 1 88 ? -26.726 8.403 14.615 1.00 77.69 88 ASN A N 1
ATOM 706 C CA . ASN A 1 88 ? -26.665 9.854 14.833 1.00 77.69 88 ASN A CA 1
ATOM 707 C C . ASN A 1 88 ? -25.390 10.325 15.566 1.00 77.69 88 ASN A C 1
ATOM 709 O O . ASN A 1 88 ? -25.444 10.837 16.684 1.00 77.69 88 ASN A O 1
ATOM 713 N N . GLY A 1 89 ? -24.226 10.040 14.981 1.00 77.94 89 GLY A N 1
ATOM 714 C CA . GLY A 1 89 ? -22.958 10.183 15.688 1.00 77.94 89 GLY A CA 1
ATOM 715 C C . GLY A 1 89 ? -21.747 10.169 14.774 1.00 77.94 89 GLY A C 1
ATOM 716 O O . GLY A 1 89 ? -21.813 9.735 13.620 1.00 77.94 89 GLY A O 1
ATOM 717 N N . CYS A 1 90 ? -20.625 10.661 15.294 1.00 80.25 90 CYS A N 1
ATOM 718 C CA . CYS A 1 90 ? -19.374 10.778 14.557 1.00 80.25 90 CYS A CA 1
ATOM 719 C C . CYS A 1 90 ? -18.220 10.197 15.362 1.00 80.25 90 CYS A C 1
ATOM 721 O O . CYS A 1 90 ? -18.062 10.481 16.549 1.00 80.25 90 CYS A O 1
ATOM 723 N N . ILE A 1 91 ? -17.366 9.453 14.668 1.00 80.19 91 ILE A N 1
ATOM 724 C CA . ILE A 1 91 ? -16.093 8.977 15.190 1.00 80.19 91 ILE A CA 1
ATOM 725 C C . ILE A 1 91 ? -14.947 9.653 14.448 1.00 80.19 91 ILE A C 1
ATOM 727 O O . ILE A 1 91 ? -15.034 9.971 13.262 1.00 80.19 91 ILE A O 1
ATOM 731 N N . THR A 1 92 ? -13.855 9.854 15.161 1.00 85.31 92 THR A N 1
ATOM 732 C CA . THR A 1 92 ? -12.581 10.322 14.642 1.00 85.31 92 THR A CA 1
ATOM 733 C C . THR A 1 92 ? -11.575 9.214 14.859 1.00 85.31 92 THR A C 1
ATOM 735 O O . THR A 1 92 ? -11.385 8.756 15.984 1.00 85.31 92 THR A O 1
ATOM 738 N N . ILE A 1 93 ? -10.950 8.783 13.774 1.00 82.62 93 ILE A N 1
ATOM 739 C CA . ILE A 1 93 ? -9.876 7.804 13.774 1.00 82.62 93 ILE A CA 1
ATOM 740 C C . ILE A 1 93 ? -8.579 8.592 13.643 1.00 82.62 93 ILE A C 1
ATOM 742 O O . ILE A 1 93 ? -8.385 9.298 12.655 1.00 82.62 93 ILE A O 1
ATOM 746 N N . SER A 1 94 ? -7.707 8.509 14.639 1.00 86.38 94 SER A N 1
ATOM 747 C CA . SER A 1 94 ? -6.425 9.211 14.672 1.00 86.38 94 SER A CA 1
ATOM 748 C C . SER A 1 94 ? -5.282 8.254 14.994 1.00 86.38 94 SER A C 1
ATOM 750 O O . SER A 1 94 ? -5.502 7.103 15.370 1.00 86.38 94 SER A O 1
ATOM 752 N N . ASN A 1 95 ? -4.047 8.733 14.829 1.00 87.19 95 ASN A N 1
ATOM 753 C CA . ASN A 1 95 ? -2.828 8.002 15.181 1.00 87.19 95 ASN A CA 1
ATOM 754 C C . ASN A 1 95 ? -2.771 6.602 14.552 1.00 87.19 95 ASN A C 1
ATOM 756 O O . ASN A 1 95 ? -2.454 5.622 15.222 1.00 87.19 95 ASN A O 1
ATOM 760 N N . LEU A 1 96 ? -3.112 6.516 13.264 1.00 83.06 96 LEU A N 1
ATOM 761 C CA . LEU A 1 96 ? -2.990 5.282 12.502 1.00 83.06 96 LEU A CA 1
ATOM 762 C C . LEU A 1 96 ? -1.507 4.983 12.274 1.00 83.06 96 LEU A C 1
ATOM 764 O O . LEU A 1 96 ? -0.829 5.707 11.543 1.00 83.06 96 LEU A O 1
ATOM 768 N N . VAL A 1 97 ? -1.018 3.916 12.896 1.00 86.25 97 VAL A N 1
ATOM 769 C CA . VAL A 1 97 ? 0.370 3.460 12.788 1.00 86.25 97 VAL A CA 1
ATOM 770 C C . VAL A 1 97 ? 0.403 1.979 12.447 1.00 86.25 97 VAL A C 1
ATOM 772 O O . VAL A 1 97 ? -0.417 1.201 12.932 1.00 86.25 97 VAL A O 1
ATOM 775 N N . ILE A 1 98 ? 1.373 1.558 11.643 1.00 87.00 98 ILE A N 1
ATOM 776 C CA . ILE A 1 98 ? 1.589 0.134 11.378 1.00 87.00 98 ILE A CA 1
ATOM 777 C C . ILE A 1 98 ? 2.322 -0.466 12.581 1.00 87.00 98 ILE A C 1
ATOM 779 O O . ILE A 1 98 ? 3.499 -0.188 12.806 1.00 87.00 98 ILE A O 1
ATOM 783 N N . SER A 1 99 ? 1.613 -1.264 13.382 1.00 88.12 99 SER A N 1
ATOM 784 C CA . SER A 1 99 ? 2.148 -1.916 14.582 1.00 88.12 99 SER A CA 1
ATOM 785 C C . SER A 1 99 ? 2.930 -3.182 14.249 1.00 88.12 99 SER A C 1
ATOM 787 O O . SER A 1 99 ? 3.945 -3.461 14.887 1.00 88.12 99 SER A O 1
ATOM 789 N N . ARG A 1 100 ? 2.480 -3.953 13.250 1.00 89.62 100 ARG A N 1
ATOM 790 C CA . ARG A 1 100 ? 3.185 -5.144 12.757 1.00 89.62 100 ARG A CA 1
ATOM 791 C C . ARG A 1 100 ? 3.195 -5.168 11.240 1.00 89.62 100 ARG A C 1
ATOM 793 O O . ARG A 1 100 ? 2.228 -4.797 10.582 1.00 89.62 100 ARG A O 1
ATOM 800 N N . TYR A 1 101 ? 4.306 -5.644 10.699 1.00 88.38 101 TYR A N 1
ATOM 801 C CA . TYR A 1 101 ? 4.546 -5.732 9.269 1.00 88.38 101 TYR A CA 1
ATOM 802 C C . TYR A 1 101 ? 5.235 -7.055 8.960 1.00 88.38 101 TYR A C 1
ATOM 804 O O . TYR A 1 101 ? 6.318 -7.319 9.492 1.00 88.38 101 TYR A O 1
ATOM 812 N N . ARG A 1 102 ? 4.640 -7.859 8.080 1.00 91.56 102 ARG A N 1
ATOM 813 C CA . ARG A 1 102 ? 5.283 -9.042 7.508 1.00 91.56 102 ARG A CA 1
ATOM 814 C C . ARG A 1 102 ? 5.621 -8.761 6.055 1.00 91.56 102 ARG A C 1
ATOM 816 O O . ARG A 1 102 ? 4.734 -8.411 5.284 1.00 91.56 102 ARG A O 1
ATOM 823 N N . CYS A 1 103 ? 6.888 -8.944 5.691 1.00 89.62 103 CYS A N 1
ATOM 824 C CA . CYS A 1 103 ? 7.358 -8.721 4.329 1.00 89.62 103 CYS A CA 1
ATOM 825 C C . CYS A 1 103 ? 6.568 -9.568 3.310 1.00 89.62 103 CYS A C 1
ATOM 827 O O . CYS A 1 103 ? 6.224 -10.715 3.618 1.00 89.62 103 CYS A O 1
ATOM 829 N N . PRO A 1 104 ? 6.314 -9.035 2.103 1.00 91.12 104 PRO A N 1
ATOM 830 C CA . PRO A 1 104 ? 5.645 -9.769 1.036 1.00 91.12 104 PRO A CA 1
ATOM 831 C C . PRO A 1 104 ? 6.478 -10.969 0.577 1.00 91.12 104 PRO A C 1
ATOM 833 O O . PRO A 1 104 ? 7.708 -10.935 0.596 1.00 91.12 104 PRO A O 1
ATOM 836 N N . GLN A 1 105 ? 5.805 -12.014 0.099 1.00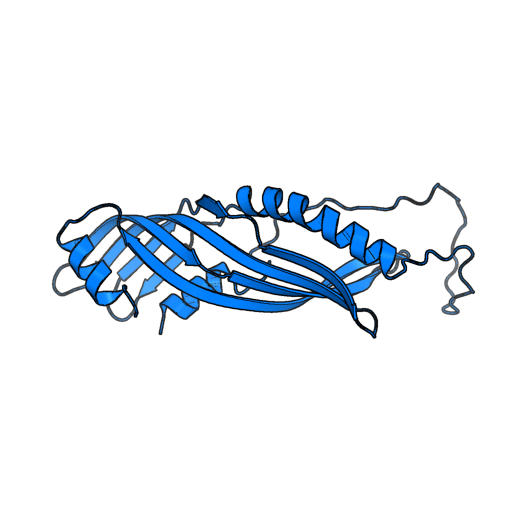 92.88 105 GLN A N 1
ATOM 837 C CA . GLN A 1 105 ? 6.466 -13.195 -0.472 1.00 92.88 105 GLN A CA 1
ATOM 838 C C . GLN A 1 105 ? 6.956 -12.969 -1.901 1.00 92.88 105 GLN A C 1
ATOM 840 O O . GLN A 1 105 ? 7.910 -13.605 -2.339 1.00 92.88 105 GLN A O 1
ATOM 845 N N . LEU A 1 106 ? 6.285 -12.084 -2.637 1.00 94.31 106 LEU A N 1
ATOM 846 C CA . LEU A 1 106 ? 6.647 -11.740 -4.003 1.00 94.31 106 LEU A CA 1
ATOM 847 C C . LEU A 1 106 ? 6.600 -10.231 -4.174 1.00 94.31 106 LEU A C 1
ATOM 849 O O . LEU A 1 106 ? 5.585 -9.603 -3.872 1.00 94.31 106 LEU A O 1
ATOM 853 N N . VAL A 1 107 ? 7.674 -9.696 -4.743 1.00 94.00 107 VAL A N 1
ATOM 854 C CA . VAL A 1 107 ? 7.729 -8.361 -5.328 1.00 94.00 107 VAL A CA 1
ATOM 855 C C . VAL A 1 107 ? 8.286 -8.514 -6.737 1.00 94.00 107 VAL A C 1
ATOM 857 O O . VAL A 1 107 ? 9.358 -9.082 -6.923 1.00 94.00 107 VAL A O 1
ATOM 860 N N . SER A 1 108 ? 7.542 -8.054 -7.739 1.00 95.50 108 SER A N 1
ATOM 861 C CA . SER A 1 108 ? 7.943 -8.135 -9.143 1.00 95.50 108 SER A CA 1
ATOM 862 C C . SER A 1 108 ? 7.623 -6.837 -9.860 1.00 95.50 108 SER A C 1
ATOM 864 O O . SER A 1 108 ? 6.485 -6.380 -9.825 1.00 95.50 108 SER A O 1
ATOM 866 N N . LEU A 1 109 ? 8.620 -6.281 -10.537 1.00 93.81 109 LEU A N 1
ATOM 867 C CA . LEU A 1 109 ? 8.504 -5.156 -11.447 1.00 93.81 109 LEU A CA 1
ATOM 868 C C . LEU A 1 109 ? 8.859 -5.638 -12.852 1.00 93.81 109 LEU A C 1
ATOM 870 O O . LEU A 1 109 ? 9.964 -6.125 -13.077 1.00 93.81 109 LEU A O 1
ATOM 874 N N . HIS A 1 110 ? 7.943 -5.499 -13.803 1.00 93.88 110 HIS A N 1
ATOM 875 C CA . HIS A 1 110 ? 8.188 -5.908 -15.185 1.00 93.88 110 HIS A CA 1
ATOM 876 C C . HIS A 1 110 ? 7.495 -4.979 -16.188 1.00 93.88 110 HIS A C 1
ATOM 878 O O . HIS A 1 110 ? 6.484 -4.349 -15.860 1.00 93.88 110 HIS A O 1
ATOM 884 N N . PRO A 1 111 ? 8.024 -4.876 -17.418 1.00 93.31 111 PRO A N 1
ATOM 885 C CA . PRO A 1 111 ? 7.396 -4.097 -18.467 1.00 93.31 111 PRO A CA 1
ATOM 886 C C . PRO A 1 111 ? 6.178 -4.841 -19.021 1.00 93.31 111 PRO A C 1
ATOM 888 O O . PRO A 1 111 ? 6.173 -6.065 -19.141 1.00 93.31 111 PRO A O 1
ATOM 891 N N . SER A 1 112 ? 5.151 -4.087 -19.394 1.00 91.81 112 SER A N 1
ATOM 892 C CA . SER A 1 112 ? 3.955 -4.576 -20.072 1.00 91.81 112 SER A CA 1
ATOM 893 C C . SER A 1 112 ? 3.650 -3.646 -21.249 1.00 91.81 112 SER A C 1
ATOM 895 O O . SER A 1 112 ? 3.354 -2.466 -21.049 1.00 91.81 112 SER A O 1
ATOM 897 N N . PRO A 1 113 ? 3.777 -4.118 -22.496 1.00 86.56 113 PRO A N 1
ATOM 898 C CA . PRO A 1 113 ? 3.475 -3.287 -23.651 1.00 86.56 113 PRO A CA 1
ATOM 899 C C . PRO A 1 113 ? 1.991 -2.879 -23.713 1.00 86.56 113 PRO A C 1
ATOM 901 O O . PRO A 1 113 ? 1.127 -3.685 -23.359 1.00 86.56 113 PRO A O 1
ATOM 904 N N . PRO A 1 114 ? 1.668 -1.670 -24.216 1.00 85.31 114 PRO A N 1
ATOM 905 C CA . PRO A 1 114 ? 2.571 -0.572 -24.589 1.00 85.31 114 PRO A CA 1
ATOM 906 C C . PRO A 1 114 ? 2.862 0.388 -23.414 1.00 85.31 114 PRO A C 1
ATOM 908 O O . PRO A 1 114 ? 1.941 0.778 -22.700 1.00 85.31 114 PRO A O 1
ATOM 911 N N . ASN A 1 115 ? 4.124 0.817 -23.251 1.00 85.38 115 ASN A N 1
ATOM 912 C CA . ASN A 1 115 ? 4.594 1.851 -22.303 1.00 85.38 115 ASN A CA 1
ATOM 913 C C . ASN A 1 115 ? 4.139 1.707 -20.839 1.00 85.38 115 ASN A C 1
ATOM 915 O O . ASN A 1 115 ? 4.039 2.708 -20.125 1.00 85.38 115 ASN A O 1
ATOM 919 N N . ARG A 1 116 ? 3.865 0.486 -20.365 1.00 90.88 116 ARG A N 1
ATOM 920 C CA . ARG A 1 116 ? 3.489 0.255 -18.967 1.00 90.88 116 ARG A CA 1
ATOM 921 C C . ARG A 1 116 ? 4.555 -0.507 -18.212 1.00 90.88 116 ARG A C 1
ATOM 923 O O . ARG A 1 116 ? 5.250 -1.357 -18.762 1.00 90.88 116 ARG A O 1
ATOM 930 N N . LEU A 1 117 ? 4.623 -0.226 -16.920 1.00 92.62 117 LEU A N 1
ATOM 931 C CA . LEU A 1 117 ? 5.332 -1.037 -15.942 1.00 92.62 117 LEU A CA 1
ATOM 932 C C . LEU A 1 117 ? 4.308 -1.575 -14.953 1.00 92.62 117 LEU A C 1
ATOM 934 O O . LEU A 1 117 ? 3.407 -0.848 -14.540 1.00 92.62 117 LEU A O 1
ATOM 938 N N . ILE A 1 118 ? 4.432 -2.839 -14.575 1.00 94.00 118 ILE A N 1
ATOM 939 C CA . ILE A 1 118 ? 3.555 -3.464 -13.590 1.00 94.00 118 ILE A CA 1
ATOM 940 C C . ILE A 1 118 ? 4.396 -3.832 -12.376 1.00 94.00 118 ILE A C 1
ATOM 942 O O . ILE A 1 118 ? 5.358 -4.589 -12.497 1.00 94.00 118 ILE A O 1
ATOM 946 N N . LEU A 1 119 ? 4.014 -3.301 -11.214 1.00 93.56 119 LEU A N 1
ATOM 947 C CA . LEU A 1 119 ? 4.514 -3.727 -9.913 1.00 93.56 119 LEU A CA 1
ATOM 948 C C . LEU A 1 119 ? 3.479 -4.633 -9.258 1.00 93.56 119 LEU A C 1
ATOM 950 O O . LEU A 1 119 ? 2.340 -4.227 -9.035 1.00 93.56 119 LEU A O 1
ATOM 954 N N . ILE A 1 120 ? 3.889 -5.848 -8.929 1.00 94.62 120 ILE A N 1
ATOM 955 C CA . ILE A 1 120 ? 3.082 -6.833 -8.221 1.00 94.62 120 ILE A CA 1
ATOM 956 C C . ILE A 1 120 ? 3.723 -7.085 -6.864 1.00 94.62 120 ILE A C 1
ATOM 958 O O . ILE A 1 120 ? 4.902 -7.417 -6.785 1.00 94.62 120 ILE A O 1
ATOM 962 N N . ILE A 1 121 ? 2.921 -6.977 -5.813 1.00 93.31 121 ILE A N 1
ATOM 963 C CA . ILE A 1 121 ? 3.266 -7.323 -4.437 1.00 93.31 121 ILE A CA 1
ATOM 964 C C . ILE A 1 121 ? 2.259 -8.382 -3.989 1.00 93.31 121 ILE A C 1
ATOM 966 O O . ILE A 1 121 ? 1.058 -8.183 -4.176 1.00 93.31 121 ILE A O 1
ATOM 970 N N . ARG A 1 122 ? 2.707 -9.508 -3.425 1.00 94.06 122 ARG A N 1
ATOM 971 C CA . ARG A 1 122 ? 1.797 -10.567 -2.949 1.00 94.06 122 ARG A CA 1
ATOM 972 C C . ARG A 1 122 ? 2.106 -11.033 -1.541 1.00 94.06 122 ARG A C 1
ATOM 974 O O . ARG A 1 122 ? 3.266 -11.119 -1.139 1.00 94.06 122 ARG A O 1
ATOM 981 N N . ASN A 1 123 ? 1.030 -11.428 -0.868 1.00 92.38 123 ASN A N 1
ATOM 982 C CA . ASN A 1 123 ? 1.019 -12.016 0.463 1.00 92.38 123 ASN A CA 1
ATOM 983 C C . ASN A 1 123 ? 1.749 -11.164 1.512 1.00 92.38 123 ASN A C 1
ATOM 985 O O . ASN A 1 123 ? 2.631 -11.636 2.227 1.00 92.38 123 ASN A O 1
ATOM 989 N N . LEU A 1 124 ? 1.413 -9.877 1.533 1.00 88.94 124 LEU A N 1
ATOM 990 C CA . LEU A 1 124 ? 1.804 -8.944 2.579 1.00 88.94 124 LEU A CA 1
ATOM 991 C C . LEU A 1 124 ? 0.816 -9.064 3.750 1.00 88.94 124 LEU A C 1
ATOM 993 O O . LEU A 1 124 ? -0.391 -9.073 3.517 1.00 88.94 124 LEU A O 1
ATOM 997 N N . ASP A 1 125 ? 1.308 -9.075 4.991 1.00 90.56 125 ASP A N 1
ATOM 998 C CA . ASP A 1 125 ? 0.447 -8.981 6.180 1.00 90.56 125 ASP A CA 1
ATOM 999 C C . ASP A 1 125 ? 0.750 -7.692 6.950 1.00 90.56 125 ASP A C 1
ATOM 1001 O O . ASP A 1 125 ? 1.916 -7.345 7.173 1.00 90.56 125 ASP A O 1
ATOM 1005 N N . LEU A 1 126 ? -0.302 -7.003 7.389 1.00 88.69 126 LEU A N 1
ATOM 1006 C CA . LEU A 1 126 ? -0.214 -5.753 8.141 1.00 88.69 126 LEU A CA 1
ATOM 1007 C C . LEU A 1 126 ? -1.073 -5.819 9.399 1.00 88.69 126 LEU A C 1
ATOM 1009 O O . LEU A 1 126 ? -2.186 -6.339 9.387 1.00 88.69 126 LEU A O 1
ATOM 1013 N N . GLU A 1 127 ? -0.577 -5.222 10.473 1.00 88.50 127 GLU A N 1
ATOM 1014 C CA . GLU A 1 127 ? -1.381 -4.844 11.626 1.00 88.50 127 GLU A CA 1
ATOM 1015 C C . GLU A 1 127 ? -1.267 -3.334 11.806 1.00 88.50 127 GLU A C 1
ATOM 1017 O O . GLU A 1 127 ? -0.166 -2.782 11.848 1.00 88.50 127 GLU A O 1
ATOM 1022 N N . ILE A 1 128 ? -2.414 -2.674 11.874 1.00 87.12 128 ILE A N 1
ATOM 1023 C CA . ILE A 1 128 ? -2.545 -1.233 12.026 1.00 87.12 128 ILE A CA 1
ATOM 1024 C C . ILE A 1 128 ? -3.180 -0.983 13.386 1.00 87.12 128 ILE A C 1
ATOM 1026 O O . ILE A 1 128 ? -4.240 -1.523 13.691 1.00 87.12 128 ILE A O 1
ATOM 1030 N N . ARG A 1 129 ? -2.544 -0.140 14.190 1.00 89.06 129 ARG A N 1
ATOM 1031 C CA . ARG A 1 129 ? -3.092 0.394 15.434 1.00 89.06 129 ARG A CA 1
ATOM 1032 C C . ARG A 1 129 ? -3.649 1.783 15.153 1.00 89.06 129 ARG A C 1
ATOM 1034 O O . ARG A 1 129 ? -2.983 2.576 14.494 1.00 89.06 129 ARG A O 1
ATOM 1041 N N . ALA A 1 130 ? -4.834 2.085 15.666 1.00 86.75 130 ALA A N 1
ATOM 1042 C CA . ALA A 1 130 ? -5.426 3.415 15.585 1.00 86.75 130 ALA A CA 1
ATOM 1043 C C . ALA A 1 130 ? -6.215 3.747 16.853 1.00 86.75 130 ALA A C 1
ATOM 1045 O O . ALA A 1 130 ? -6.703 2.856 17.545 1.00 86.75 130 ALA A O 1
ATOM 1046 N N . ASN A 1 131 ? -6.379 5.036 17.125 1.00 87.38 131 ASN A N 1
ATOM 1047 C CA . ASN A 1 131 ? -7.205 5.532 18.218 1.00 87.38 131 ASN A CA 1
ATOM 1048 C C . ASN A 1 131 ? -8.559 5.974 17.664 1.00 87.38 131 ASN A C 1
ATOM 1050 O O . ASN A 1 131 ? -8.615 6.659 16.642 1.00 87.38 131 ASN A O 1
ATOM 1054 N N . ILE A 1 132 ? -9.644 5.599 18.336 1.00 83.50 132 ILE A N 1
ATOM 1055 C CA . ILE A 1 132 ? -11.005 6.006 17.991 1.00 83.50 132 ILE A CA 1
ATOM 1056 C C . ILE A 1 132 ? -11.570 6.856 19.116 1.00 83.50 132 ILE A C 1
ATOM 1058 O O . ILE A 1 132 ? -11.718 6.385 20.242 1.00 83.50 132 ILE A O 1
ATOM 1062 N N . ASN A 1 133 ? -11.956 8.076 18.755 1.00 87.62 133 ASN A N 1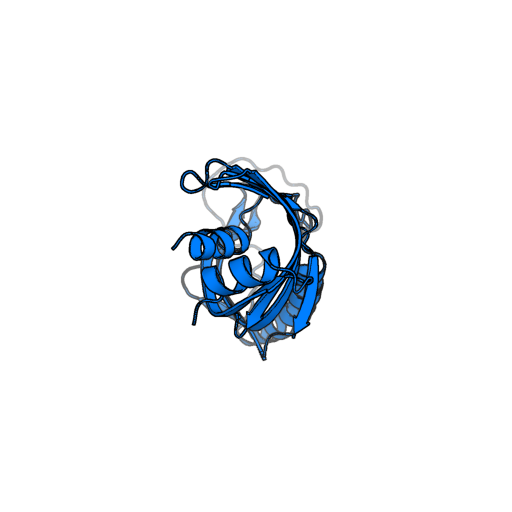
ATOM 1063 C CA . ASN A 1 133 ? -12.586 9.043 19.642 1.00 87.62 133 ASN A CA 1
ATOM 1064 C C . ASN A 1 133 ? -13.912 9.513 19.052 1.00 87.62 133 ASN A C 1
ATOM 1066 O O . ASN A 1 133 ? -13.975 9.832 17.866 1.00 87.62 133 ASN A O 1
ATOM 1070 N N . GLY A 1 134 ? -14.966 9.622 19.849 1.00 84.06 134 GLY A N 1
ATOM 1071 C CA . GLY A 1 134 ? -16.222 10.197 19.378 1.00 84.06 134 GLY A CA 1
ATOM 1072 C C . GLY A 1 134 ? -17.418 9.807 20.218 1.00 84.06 134 GLY A C 1
ATOM 1073 O O . GLY A 1 134 ? -17.283 9.330 21.341 1.00 84.06 134 GLY A O 1
ATOM 1074 N N . GLU A 1 135 ? -18.593 10.011 19.648 1.00 80.19 135 GLU A N 1
ATOM 1075 C CA . GLU A 1 135 ? -19.860 9.723 20.302 1.00 80.19 135 GLU A CA 1
ATOM 1076 C C . GLU A 1 135 ? -20.842 9.185 19.268 1.00 80.19 135 GLU A C 1
ATOM 1078 O O . GLU A 1 135 ? -20.951 9.720 18.158 1.00 80.19 135 GLU A O 1
ATOM 1083 N N . ILE A 1 136 ? -21.515 8.092 19.623 1.00 74.19 136 ILE A N 1
ATOM 1084 C CA . ILE A 1 136 ? -22.591 7.505 18.829 1.00 74.19 136 ILE A CA 1
ATOM 1085 C C . ILE A 1 136 ? -23.903 7.597 19.607 1.00 74.19 136 ILE A C 1
ATOM 1087 O O . ILE A 1 136 ? -23.983 7.206 20.770 1.00 74.19 136 ILE A O 1
ATOM 1091 N N . GLY A 1 137 ? -24.930 8.135 18.960 1.00 65.56 137 GLY A N 1
ATOM 1092 C CA . GLY A 1 137 ? -26.297 8.165 19.453 1.00 65.56 137 GLY A CA 1
ATOM 1093 C C . GLY A 1 137 ? -26.990 6.828 19.207 1.00 65.56 137 GLY A C 1
ATOM 1094 O O . GLY A 1 137 ? -27.533 6.582 18.130 1.00 65.56 137 GLY A O 1
ATOM 1095 N N . VAL A 1 138 ? -26.991 5.966 20.222 1.00 66.25 138 VAL A N 1
ATOM 1096 C CA . VAL A 1 138 ? -28.039 4.945 20.389 1.00 66.25 138 VAL A CA 1
ATOM 1097 C C . VAL A 1 138 ? -29.089 5.490 21.371 1.00 66.25 138 VAL A C 1
ATOM 1099 O O . VAL A 1 138 ? -29.109 6.694 21.617 1.00 66.25 138 VAL A O 1
ATOM 1102 N N . ILE A 1 139 ? -29.976 4.650 21.928 1.00 67.38 139 ILE A N 1
ATOM 1103 C CA . ILE A 1 139 ? -31.015 5.077 22.898 1.00 67.38 139 ILE A CA 1
ATOM 1104 C C . ILE A 1 139 ? -30.426 5.976 24.008 1.00 67.38 139 ILE A C 1
ATOM 1106 O O . ILE A 1 139 ? -31.086 6.912 24.450 1.00 67.38 139 ILE A O 1
ATOM 1110 N N . LEU A 1 140 ? -29.166 5.740 24.397 1.00 71.06 140 LEU A N 1
ATOM 1111 C CA . LEU A 1 140 ? -28.336 6.704 25.118 1.00 71.06 140 LEU A CA 1
ATOM 1112 C C . LEU A 1 140 ? -27.040 7.004 24.342 1.00 71.06 140 LEU A C 1
ATOM 1114 O O . LEU A 1 140 ? -26.506 6.101 23.693 1.00 71.06 140 LEU A O 1
ATOM 1118 N N . PRO A 1 141 ? -26.491 8.229 24.421 1.00 74.06 141 PRO A N 1
ATOM 1119 C CA . PRO A 1 141 ? -25.226 8.553 23.774 1.00 74.06 141 PRO A CA 1
ATOM 1120 C C . PRO A 1 141 ? -24.057 7.789 24.408 1.00 74.06 141 PRO A C 1
ATOM 1122 O O . PRO A 1 141 ? -23.839 7.850 25.620 1.00 74.06 141 PRO A O 1
ATOM 1125 N N . VAL A 1 142 ? -23.288 7.073 23.587 1.00 75.94 142 VAL A N 1
ATOM 1126 C CA . VAL A 1 142 ? -22.113 6.309 24.028 1.00 75.94 142 VAL A CA 1
ATOM 1127 C C . VAL A 1 142 ? -20.854 7.013 23.550 1.00 75.94 142 VAL A C 1
ATOM 1129 O O . VAL A 1 142 ? -20.609 7.128 22.346 1.00 75.94 142 VAL A O 1
ATOM 1132 N N . LYS A 1 143 ? -20.029 7.453 24.504 1.00 78.38 143 LYS A N 1
ATOM 1133 C CA . LYS A 1 143 ? -18.699 7.998 24.223 1.00 78.38 143 LYS A CA 1
ATOM 1134 C C . LYS A 1 143 ? -17.713 6.868 23.954 1.00 78.38 143 LYS A C 1
ATOM 1136 O O . LYS A 1 143 ? -17.600 5.923 24.730 1.00 78.38 143 LYS A O 1
ATOM 1141 N N . LEU A 1 144 ? -16.980 6.995 22.858 1.00 77.81 144 LEU A N 1
ATOM 1142 C CA . LEU A 1 144 ? -15.923 6.087 22.441 1.00 77.81 144 LEU A CA 1
ATOM 1143 C C . LEU A 1 144 ? -14.581 6.793 22.636 1.00 77.81 144 LEU A C 1
ATOM 1145 O O . LEU A 1 144 ? -14.372 7.877 22.096 1.00 77.81 144 LEU A O 1
ATOM 1149 N N . ASN A 1 145 ? -13.691 6.179 23.408 1.00 85.75 145 ASN A N 1
ATOM 1150 C CA . ASN A 1 145 ? -12.289 6.569 23.543 1.00 85.75 145 ASN A CA 1
ATOM 1151 C C . ASN A 1 145 ? -11.480 5.289 23.755 1.00 85.75 145 ASN A C 1
ATOM 1153 O O . ASN A 1 145 ? -11.300 4.842 24.885 1.00 85.75 145 ASN A O 1
ATOM 1157 N N . ASN A 1 146 ? -11.109 4.636 22.657 1.00 83.19 146 ASN A N 1
ATOM 1158 C CA . ASN A 1 146 ? -10.451 3.333 22.691 1.00 83.19 146 ASN A CA 1
ATOM 1159 C C . ASN A 1 146 ? -9.418 3.190 21.572 1.00 83.19 146 ASN A C 1
ATOM 1161 O O . ASN A 1 146 ? -9.489 3.856 20.538 1.00 83.19 146 ASN A O 1
ATOM 1165 N N . THR A 1 147 ? -8.499 2.246 21.756 1.00 87.19 147 THR A N 1
ATOM 1166 C CA . THR A 1 147 ? -7.542 1.819 20.731 1.00 87.19 147 THR A CA 1
ATOM 1167 C C . THR A 1 147 ? -8.086 0.603 19.986 1.00 87.19 147 THR A C 1
ATOM 1169 O O . THR A 1 147 ? -8.476 -0.390 20.605 1.00 87.19 147 THR A O 1
ATOM 1172 N N . VAL A 1 148 ? -8.079 0.66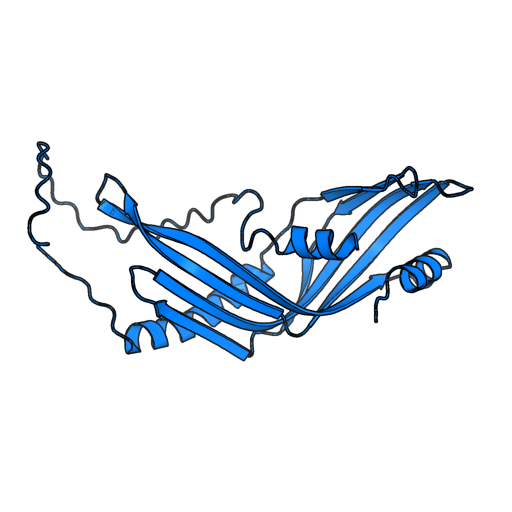7 18.656 1.00 83.06 148 VAL A N 1
ATOM 1173 C CA . VAL A 1 148 ? -8.397 -0.454 17.764 1.00 83.06 148 VAL A CA 1
ATOM 1174 C C . VAL A 1 148 ? -7.152 -0.988 17.082 1.00 83.06 148 VAL A C 1
ATOM 1176 O O . VAL A 1 148 ? -6.212 -0.251 16.770 1.00 83.06 148 VAL A O 1
ATOM 1179 N N . TYR A 1 149 ? -7.203 -2.275 16.777 1.00 85.44 149 TYR A N 1
ATOM 1180 C CA . TYR A 1 149 ? -6.261 -2.958 15.917 1.00 85.44 149 TYR A CA 1
ATOM 1181 C C . TYR A 1 149 ? -7.004 -3.510 14.706 1.00 85.44 149 TYR A C 1
ATOM 1183 O O . TYR A 1 149 ? -8.036 -4.165 14.833 1.00 85.44 149 TYR A O 1
ATOM 1191 N N . LEU A 1 150 ? -6.461 -3.239 13.527 1.00 83.81 150 LEU A N 1
ATOM 1192 C CA . LEU A 1 150 ? -6.889 -3.800 12.257 1.00 83.81 150 LEU A CA 1
ATOM 1193 C C . LEU A 1 150 ? -5.775 -4.711 11.759 1.00 83.81 150 LEU A C 1
ATOM 1195 O O . LEU A 1 150 ? -4.680 -4.243 11.452 1.00 83.81 150 LEU A O 1
ATOM 1199 N N . ARG A 1 151 ? -6.053 -6.006 11.665 1.00 86.00 151 ARG A N 1
ATOM 1200 C CA . ARG A 1 151 ? -5.136 -6.989 11.102 1.00 86.00 151 ARG A CA 1
ATOM 1201 C C . ARG A 1 151 ? -5.629 -7.397 9.727 1.00 86.00 151 ARG A C 1
ATOM 1203 O O . ARG A 1 151 ? -6.791 -7.746 9.563 1.00 86.00 151 ARG A O 1
ATOM 1210 N N . ILE A 1 152 ? -4.753 -7.339 8.735 1.00 85.44 152 ILE A N 1
ATOM 1211 C CA . ILE A 1 152 ? -5.079 -7.675 7.354 1.00 85.44 152 ILE A CA 1
ATOM 1212 C C . ILE A 1 152 ? -4.049 -8.677 6.857 1.00 85.44 152 ILE A C 1
ATOM 1214 O O . ILE A 1 152 ? -2.845 -8.416 6.891 1.00 85.44 152 ILE A O 1
ATOM 1218 N N . HIS A 1 153 ? -4.546 -9.813 6.387 1.00 89.69 153 HIS A N 1
ATOM 1219 C CA . HIS A 1 153 ? -3.747 -10.924 5.910 1.00 89.69 153 HIS A CA 1
ATOM 1220 C C . HIS A 1 153 ? -3.859 -11.104 4.399 1.00 89.69 153 HIS A C 1
ATOM 1222 O O . HIS A 1 153 ? -4.910 -10.857 3.794 1.00 89.69 153 HIS A O 1
ATOM 1228 N N . GLN A 1 154 ? -2.778 -11.610 3.807 1.00 91.19 154 GLN A N 1
ATOM 1229 C CA . GLN A 1 154 ? -2.695 -11.989 2.397 1.00 91.19 154 GLN A CA 1
ATOM 1230 C C . GLN A 1 154 ? -3.014 -10.829 1.445 1.00 91.19 154 GLN A C 1
ATOM 1232 O O . GLN A 1 154 ? -3.696 -10.988 0.429 1.00 91.19 154 GLN A O 1
ATOM 1237 N N . ILE A 1 155 ? -2.514 -9.637 1.765 1.00 87.25 155 ILE A N 1
ATOM 1238 C CA . ILE A 1 155 ? -2.678 -8.457 0.924 1.00 87.25 155 ILE A CA 1
ATOM 1239 C C . ILE A 1 155 ? -1.873 -8.660 -0.357 1.00 87.25 155 ILE A C 1
ATOM 1241 O O . ILE A 1 155 ? -0.683 -8.987 -0.329 1.00 87.25 155 ILE A O 1
ATOM 1245 N N . SER A 1 156 ? -2.525 -8.451 -1.494 1.00 89.69 156 SER A N 1
ATOM 1246 C CA . SER A 1 156 ? -1.877 -8.413 -2.798 1.00 89.69 156 SER A CA 1
ATOM 1247 C C . SER A 1 156 ? -2.207 -7.103 -3.493 1.00 89.69 156 SER A C 1
ATOM 1249 O O . SER A 1 156 ? -3.360 -6.683 -3.540 1.00 89.69 156 SER A O 1
ATOM 1251 N N . VAL A 1 157 ? -1.179 -6.455 -4.028 1.00 89.38 157 VAL A N 1
ATOM 1252 C CA . VAL A 1 157 ? -1.265 -5.154 -4.689 1.00 89.38 157 VAL A CA 1
ATOM 1253 C C . VAL A 1 157 ? -0.702 -5.294 -6.093 1.00 89.38 157 VAL A C 1
ATOM 1255 O O . VAL A 1 157 ? 0.358 -5.879 -6.297 1.00 89.38 157 VAL A O 1
ATOM 1258 N N . THR A 1 158 ? -1.413 -4.769 -7.081 1.00 91.12 158 THR A N 1
ATOM 1259 C CA . THR A 1 158 ? -0.943 -4.667 -8.463 1.00 91.12 158 THR A CA 1
ATOM 1260 C C . THR A 1 158 ? -1.071 -3.226 -8.915 1.00 91.12 158 THR A C 1
ATOM 1262 O O . THR A 1 158 ? -2.182 -2.727 -9.080 1.00 91.12 158 THR A O 1
ATOM 1265 N N . ILE A 1 159 ? 0.062 -2.565 -9.129 1.00 90.69 159 ILE A N 1
ATOM 1266 C CA . ILE A 1 159 ? 0.141 -1.179 -9.587 1.00 90.69 159 ILE A CA 1
ATOM 1267 C C . ILE A 1 159 ? 0.584 -1.182 -11.045 1.00 90.69 159 ILE A C 1
ATOM 1269 O O . ILE A 1 159 ? 1.578 -1.813 -11.396 1.00 90.69 159 ILE A O 1
ATOM 1273 N N . GLN A 1 160 ? -0.150 -0.474 -11.897 1.00 91.88 160 GLN A N 1
ATOM 1274 C CA . GLN A 1 160 ? 0.258 -0.200 -13.268 1.00 91.88 160 GLN A CA 1
ATOM 1275 C C . GLN A 1 160 ? 0.721 1.242 -13.370 1.00 91.88 160 GLN A C 1
ATOM 1277 O O . GLN A 1 160 ? -0.038 2.170 -13.079 1.00 91.88 160 GLN A O 1
ATOM 1282 N N . PHE A 1 161 ? 1.938 1.416 -13.855 1.00 90.94 161 PHE A N 1
ATOM 1283 C CA . PHE A 1 161 ? 2.524 2.701 -14.165 1.00 90.94 161 PHE A CA 1
ATOM 1284 C C . PHE A 1 161 ? 2.609 2.910 -15.672 1.00 90.94 161 PHE A C 1
ATOM 1286 O O . PHE A 1 161 ? 2.687 1.947 -16.432 1.00 90.94 161 PHE A O 1
ATOM 1293 N N . THR A 1 162 ? 2.647 4.167 -16.091 1.00 90.44 162 THR A N 1
ATOM 1294 C CA . THR A 1 162 ? 3.064 4.586 -17.427 1.00 90.44 162 THR A CA 1
ATOM 1295 C C . THR A 1 162 ? 4.283 5.484 -17.310 1.00 90.44 162 THR A C 1
ATOM 1297 O O . THR A 1 162 ? 4.382 6.268 -16.362 1.00 90.44 162 THR A O 1
ATOM 1300 N N . VAL A 1 163 ? 5.208 5.354 -18.255 1.00 87.75 163 VAL A N 1
ATOM 1301 C CA . VAL A 1 163 ? 6.375 6.232 -18.358 1.00 87.75 163 VAL A CA 1
ATOM 1302 C C . VAL A 1 163 ? 6.048 7.312 -19.379 1.00 87.75 163 VAL A C 1
ATOM 1304 O O . VAL A 1 163 ? 5.713 7.018 -20.526 1.00 87.75 163 VAL A O 1
ATOM 1307 N N . GLN A 1 164 ? 6.102 8.561 -18.939 1.00 87.25 164 GLN A N 1
ATOM 1308 C CA . GLN A 1 164 ? 5.853 9.743 -19.755 1.00 87.25 164 GLN A CA 1
ATOM 1309 C C . GLN A 1 164 ? 7.062 10.673 -19.663 1.00 87.25 164 GLN A C 1
ATOM 1311 O O . GLN A 1 164 ? 7.943 10.478 -18.830 1.00 87.25 164 GLN A O 1
ATOM 1316 N N . HIS A 1 165 ? 7.123 11.669 -20.537 1.00 84.88 165 HIS A N 1
ATOM 1317 C CA . HIS A 1 165 ? 8.136 12.714 -20.481 1.00 84.88 165 HIS A CA 1
ATOM 1318 C C . HIS A 1 165 ? 7.456 14.069 -20.316 1.00 84.88 165 HIS A C 1
ATOM 1320 O O . HIS A 1 165 ? 6.349 14.290 -20.808 1.00 84.88 165 HIS A O 1
ATOM 1326 N N . THR A 1 166 ? 8.105 14.972 -19.592 1.00 85.00 166 THR A N 1
ATOM 1327 C CA . THR A 1 166 ? 7.675 16.367 -19.503 1.00 85.00 166 THR A CA 1
ATOM 1328 C C . THR A 1 166 ? 8.021 17.115 -20.792 1.00 85.00 166 THR A C 1
ATOM 1330 O O . THR A 1 166 ? 8.800 16.632 -21.615 1.00 85.00 166 THR A O 1
ATOM 1333 N N . LEU A 1 167 ? 7.509 18.341 -20.946 1.00 83.69 167 LEU A N 1
ATOM 1334 C CA . LEU A 1 167 ? 7.885 19.237 -22.053 1.00 83.69 167 LEU A CA 1
ATOM 1335 C C . LEU A 1 167 ? 9.400 19.508 -22.114 1.00 83.69 167 LEU A C 1
ATOM 1337 O O . LEU A 1 167 ? 9.937 19.790 -23.181 1.00 83.69 167 LEU A O 1
ATOM 1341 N N . ASN A 1 168 ? 10.093 19.374 -20.980 1.00 85.88 1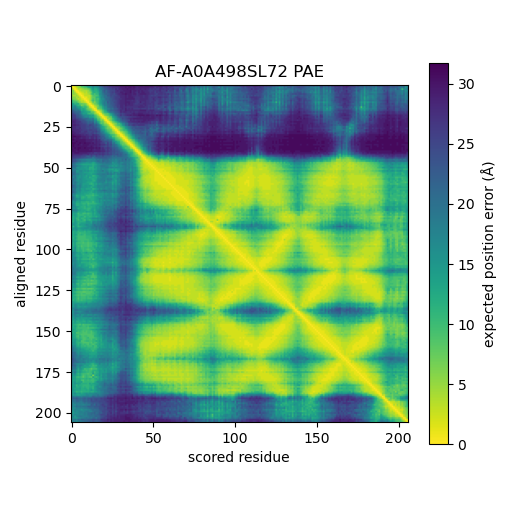68 ASN A N 1
ATOM 1342 C CA . ASN A 1 168 ? 11.538 19.573 -20.875 1.00 85.88 168 ASN A CA 1
ATOM 1343 C C . ASN A 1 168 ? 12.339 18.298 -21.202 1.00 85.88 168 ASN A C 1
ATOM 1345 O O . ASN A 1 168 ? 13.567 18.333 -21.200 1.00 85.88 168 ASN A O 1
ATOM 1349 N N . GLY A 1 169 ? 11.667 17.179 -21.493 1.00 81.31 169 GLY A N 1
ATOM 1350 C CA . GLY A 1 169 ? 12.290 15.893 -21.807 1.00 81.31 169 GLY A CA 1
ATOM 1351 C C . GLY A 1 169 ? 12.621 15.021 -20.592 1.00 81.31 169 GLY A C 1
ATOM 1352 O O . GLY A 1 169 ? 13.130 13.918 -20.775 1.00 81.31 169 GLY A O 1
ATOM 1353 N N . SER A 1 170 ? 12.314 15.460 -19.366 1.00 85.62 170 SER A N 1
ATOM 1354 C CA . SER A 1 170 ? 12.544 14.653 -18.160 1.00 85.62 170 SER A CA 1
ATOM 1355 C C . SER A 1 170 ? 11.527 13.509 -18.077 1.00 85.62 170 SER A C 1
ATOM 1357 O O . SER A 1 170 ? 10.324 13.772 -18.202 1.00 85.62 170 SER A O 1
ATOM 1359 N N . PRO A 1 171 ? 11.955 12.254 -17.850 1.00 85.69 171 PRO A N 1
ATOM 1360 C CA . PRO A 1 171 ? 11.030 11.147 -17.669 1.00 85.69 171 PRO A CA 1
ATOM 1361 C C . PRO A 1 171 ? 10.327 11.258 -16.313 1.00 85.69 171 PRO A C 1
ATOM 1363 O O . PRO A 1 171 ? 10.948 11.580 -15.305 1.00 85.69 171 PRO A O 1
ATOM 1366 N N . TYR A 1 172 ? 9.038 10.938 -16.272 1.00 88.00 172 TYR A N 1
ATOM 1367 C CA . TYR A 1 172 ? 8.298 10.746 -15.032 1.00 88.00 172 TYR A CA 1
ATOM 1368 C C . TYR A 1 172 ? 7.383 9.531 -15.139 1.00 88.00 172 TYR A C 1
ATOM 1370 O O . TYR A 1 172 ? 6.959 9.110 -16.219 1.00 88.00 172 TYR A O 1
ATOM 1378 N N . VAL A 1 173 ? 7.077 8.952 -13.984 1.00 86.94 173 VAL A N 1
ATOM 1379 C CA . VAL A 1 173 ? 6.253 7.754 -13.874 1.00 86.94 173 VAL A CA 1
ATOM 1380 C C . VAL A 1 173 ? 4.906 8.143 -13.285 1.00 86.94 173 VAL A C 1
ATOM 1382 O O . VAL A 1 173 ? 4.836 8.805 -12.253 1.00 86.94 173 VAL A O 1
ATOM 1385 N N . ARG A 1 174 ? 3.815 7.723 -13.926 1.00 87.38 174 ARG A N 1
ATOM 1386 C CA . ARG A 1 174 ? 2.449 7.991 -13.464 1.00 87.38 174 ARG A CA 1
ATOM 1387 C C . ARG A 1 174 ? 1.714 6.693 -13.176 1.00 87.38 174 ARG A C 1
ATOM 1389 O O . ARG A 1 174 ? 1.694 5.798 -14.015 1.00 87.38 174 ARG A O 1
ATOM 1396 N N . ILE A 1 175 ? 1.043 6.614 -12.030 1.00 86.94 175 ILE A N 1
ATOM 1397 C CA . ILE A 1 175 ? 0.133 5.505 -11.716 1.00 86.94 175 ILE A CA 1
ATOM 1398 C C . ILE A 1 175 ? -1.117 5.631 -12.596 1.00 86.94 175 ILE A C 1
ATOM 1400 O O . ILE A 1 175 ? -1.806 6.650 -12.579 1.00 86.94 175 ILE A O 1
ATOM 1404 N N . VAL A 1 176 ? -1.400 4.594 -13.380 1.00 88.44 176 VAL A N 1
ATOM 1405 C CA . VAL A 1 176 ? -2.573 4.512 -14.266 1.00 88.44 176 VAL A CA 1
ATOM 1406 C C . VAL A 1 176 ? -3.679 3.703 -13.613 1.00 88.44 176 VAL A C 1
ATOM 1408 O O . VAL A 1 176 ? -4.854 4.048 -13.704 1.00 88.44 176 VAL A O 1
ATOM 1411 N N . ARG A 1 177 ? -3.307 2.588 -12.985 1.00 86.44 177 ARG A N 1
ATOM 1412 C CA . ARG A 1 177 ? -4.244 1.701 -12.305 1.00 86.44 177 ARG A CA 1
ATOM 1413 C C . ARG A 1 177 ? -3.608 1.166 -11.055 1.00 86.44 177 ARG A C 1
ATOM 1415 O O . ARG A 1 177 ? -2.400 0.943 -11.011 1.00 86.44 177 ARG A O 1
ATOM 1422 N N . CYS A 1 178 ? -4.455 0.858 -10.095 1.00 85.19 178 CYS A N 1
ATOM 1423 C CA . CYS A 1 178 ? -4.052 -0.024 -9.041 1.00 85.19 178 CYS A CA 1
ATOM 1424 C C . CYS A 1 178 ? -5.199 -0.886 -8.550 1.00 85.19 178 CYS A C 1
ATOM 1426 O O . CYS A 1 178 ? -6.350 -0.459 -8.498 1.00 85.19 178 CYS A O 1
ATOM 1428 N N . TYR A 1 179 ? -4.839 -2.110 -8.212 1.00 84.44 179 TYR A N 1
ATOM 1429 C CA . TYR A 1 179 ? -5.708 -3.121 -7.670 1.00 84.44 179 TYR A CA 1
ATOM 1430 C C . TYR A 1 179 ? -5.140 -3.601 -6.340 1.00 84.44 179 TYR A C 1
ATOM 1432 O O . TYR A 1 179 ? -3.951 -3.908 -6.251 1.00 84.44 179 TYR A O 1
ATOM 1440 N N . VAL A 1 180 ? -6.004 -3.694 -5.334 1.00 84.50 180 VAL A N 1
ATOM 1441 C CA . VAL A 1 180 ? -5.686 -4.276 -4.031 1.00 84.50 180 VAL A CA 1
ATOM 1442 C C . VAL A 1 180 ? -6.699 -5.368 -3.743 1.00 84.50 180 VAL A C 1
ATOM 1444 O O . VAL A 1 180 ? -7.904 -5.150 -3.867 1.00 84.50 180 VAL A O 1
ATOM 1447 N N . SER A 1 181 ? -6.209 -6.524 -3.320 1.00 83.69 181 SER A N 1
ATOM 1448 C CA . SER A 1 181 ? -7.018 -7.603 -2.771 1.00 83.69 181 SER A CA 1
ATOM 1449 C C . SER A 1 181 ? -6.510 -7.993 -1.398 1.00 83.69 181 SER A C 1
ATOM 1451 O O . SER A 1 181 ? -5.305 -8.016 -1.158 1.00 83.69 181 SER A O 1
ATOM 1453 N N . THR A 1 182 ? -7.430 -8.351 -0.517 1.00 82.81 182 THR A N 1
ATOM 1454 C CA . THR A 1 182 ? -7.145 -8.800 0.846 1.00 82.81 182 THR A CA 1
ATOM 1455 C C . THR A 1 182 ? -7.797 -10.159 1.051 1.00 82.81 182 THR A C 1
ATOM 1457 O O . THR A 1 182 ? -8.927 -10.346 0.600 1.00 82.81 182 THR A O 1
ATOM 1460 N N . GLY A 1 183 ? -7.110 -11.087 1.718 1.00 75.56 183 GLY A N 1
ATOM 1461 C CA . GLY A 1 183 ? -7.674 -12.402 2.031 1.00 75.56 183 GLY A CA 1
ATOM 1462 C C . GLY A 1 183 ? -8.608 -12.333 3.235 1.00 75.56 183 GLY A C 1
ATOM 1463 O O . GLY A 1 183 ? -9.812 -12.518 3.100 1.00 75.56 183 GLY A O 1
ATOM 1464 N N . LEU A 1 184 ? -8.044 -12.008 4.399 1.00 77.75 184 LEU A N 1
ATOM 1465 C CA . LEU A 1 184 ? -8.772 -11.885 5.663 1.00 77.75 184 LEU A CA 1
ATOM 1466 C C . LEU A 1 184 ? -8.489 -10.518 6.291 1.00 77.75 184 LEU A C 1
ATOM 1468 O O . LEU A 1 184 ? -7.362 -10.024 6.220 1.00 77.75 184 LEU A O 1
ATOM 1472 N N . SER A 1 185 ? -9.501 -9.913 6.908 1.00 77.31 185 SER A N 1
ATOM 1473 C CA . SER A 1 185 ? -9.348 -8.672 7.664 1.00 77.31 185 SER A CA 1
ATOM 1474 C C . SER A 1 185 ? -10.130 -8.741 8.967 1.00 77.31 185 SER A C 1
ATOM 1476 O O . SER A 1 185 ? -11.354 -8.852 8.931 1.00 77.31 185 SER A O 1
ATOM 1478 N N . ASP A 1 186 ? -9.432 -8.590 10.085 1.00 74.56 186 ASP A N 1
ATOM 1479 C CA . ASP A 1 186 ? -10.002 -8.615 11.424 1.00 74.56 186 ASP A CA 1
ATOM 1480 C C . ASP A 1 186 ? -9.834 -7.255 12.093 1.00 74.56 186 ASP A C 1
ATOM 1482 O O . ASP A 1 186 ? -8.767 -6.641 12.033 1.00 74.56 186 ASP A O 1
ATOM 1486 N N . VAL A 1 187 ? -10.882 -6.796 12.772 1.00 73.38 187 VAL A N 1
ATOM 1487 C CA . VAL A 1 187 ? -10.847 -5.593 13.606 1.00 73.38 187 VAL A CA 1
ATOM 1488 C C . VAL A 1 187 ? -11.175 -5.997 15.029 1.00 73.38 187 VAL A C 1
ATOM 1490 O O . VAL A 1 187 ? -12.174 -6.675 15.257 1.00 73.38 187 VAL A O 1
ATOM 1493 N N . PHE A 1 188 ? -10.355 -5.569 15.982 1.00 74.50 188 PHE A N 1
ATOM 1494 C CA . PHE A 1 188 ? -10.599 -5.812 17.399 1.00 74.50 188 PHE A CA 1
ATOM 1495 C C . PHE A 1 188 ? -10.183 -4.609 18.248 1.00 74.50 188 PHE A C 1
ATOM 1497 O O . PHE A 1 188 ? -9.276 -3.849 17.899 1.00 74.50 188 PHE A O 1
ATOM 1504 N N . LEU A 1 189 ? -10.880 -4.418 19.364 1.00 75.00 189 LEU A N 1
ATOM 1505 C CA . LEU A 1 189 ? -10.566 -3.400 20.367 1.00 75.00 189 LEU A CA 1
ATOM 1506 C C . LEU A 1 189 ? -9.594 -3.960 21.405 1.00 75.00 189 LEU A C 1
ATOM 1508 O O . LEU A 1 189 ? -9.596 -5.154 21.683 1.00 75.00 189 LEU A O 1
ATOM 1512 N N . GLN A 1 190 ? -8.772 -3.089 21.991 1.00 71.19 190 GLN A N 1
ATOM 1513 C CA . GLN A 1 190 ? -7.845 -3.484 23.056 1.00 71.19 190 GLN A CA 1
ATOM 1514 C C . GLN A 1 190 ? -8.545 -3.807 24.390 1.00 71.19 190 GLN A C 1
ATOM 1516 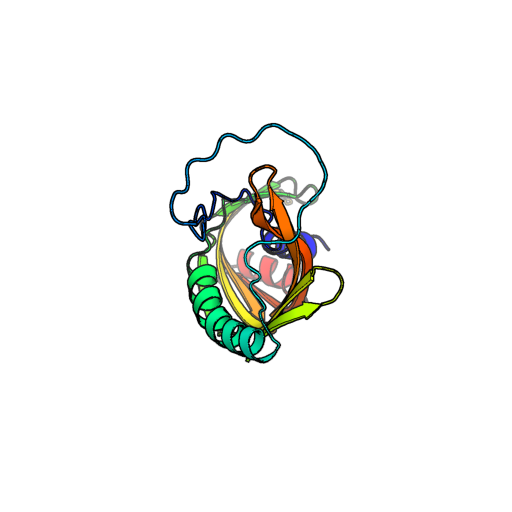O O . GLN A 1 190 ? -7.964 -4.507 25.212 1.00 71.19 190 GLN A O 1
ATOM 1521 N N . ASN A 1 191 ? -9.762 -3.295 24.603 1.00 63.19 191 ASN A N 1
ATOM 1522 C CA . ASN A 1 191 ? -10.481 -3.396 25.873 1.00 63.19 191 ASN A CA 1
ATOM 1523 C C . ASN A 1 191 ? -11.729 -4.286 25.726 1.00 63.19 191 ASN A C 1
ATOM 1525 O O . ASN A 1 191 ? -12.608 -3.982 24.916 1.00 63.19 191 ASN A O 1
ATOM 1529 N N . ASP A 1 192 ? -11.808 -5.341 26.543 1.00 53.16 192 ASP A N 1
ATOM 1530 C CA . ASP A 1 192 ? -12.885 -6.354 26.601 1.00 53.16 192 ASP A CA 1
ATOM 1531 C C . ASP A 1 192 ? -14.127 -5.902 27.408 1.00 53.16 192 ASP A C 1
ATOM 1533 O O . ASP A 1 192 ? -14.856 -6.710 27.982 1.00 53.16 192 ASP A O 1
ATOM 1537 N N . ASP A 1 193 ? -14.405 -4.598 27.461 1.00 59.53 193 ASP A N 1
ATOM 1538 C CA . ASP A 1 193 ? -15.615 -4.087 28.117 1.00 59.53 193 ASP A CA 1
ATOM 1539 C C . ASP A 1 193 ? -16.879 -4.341 27.273 1.00 59.53 193 ASP A C 1
ATOM 1541 O O . ASP A 1 193 ? -16.822 -4.721 26.104 1.00 59.53 193 ASP A O 1
ATOM 1545 N N . PHE A 1 194 ? -18.062 -4.072 27.837 1.00 58.00 194 PHE A N 1
ATOM 1546 C CA . PHE A 1 194 ? -19.364 -4.177 27.152 1.00 58.00 194 PHE A CA 1
ATOM 1547 C C . PHE A 1 194 ? -19.386 -3.500 25.765 1.00 58.00 194 PHE A C 1
ATOM 1549 O O . PHE A 1 194 ? -19.944 -4.037 24.808 1.00 58.00 194 PHE A O 1
ATOM 1556 N N . VAL A 1 195 ? -18.707 -2.354 25.631 1.00 60.38 195 VAL A N 1
ATOM 1557 C CA . VAL A 1 195 ? -18.521 -1.645 24.352 1.00 60.38 195 VAL A CA 1
ATOM 1558 C C . VAL A 1 195 ? -17.674 -2.469 23.375 1.00 60.38 195 VAL A C 1
ATOM 1560 O O . VAL A 1 195 ? -17.998 -2.525 22.191 1.00 60.38 195 VAL A O 1
ATOM 1563 N N . GLY A 1 196 ? -16.639 -3.150 23.871 1.00 57.09 196 GLY A N 1
ATOM 1564 C CA . GLY A 1 196 ? -15.820 -4.105 23.128 1.00 57.09 196 GLY A CA 1
ATOM 1565 C C . GLY A 1 196 ? -16.626 -5.294 22.615 1.00 57.09 196 GLY A C 1
ATOM 1566 O O . GLY A 1 196 ? -16.523 -5.629 21.439 1.00 57.09 196 GLY A O 1
ATOM 1567 N N . ASN A 1 197 ? -17.506 -5.867 23.441 1.00 56.56 197 ASN A N 1
ATOM 1568 C CA . ASN A 1 197 ? -18.378 -6.973 23.035 1.00 56.56 197 ASN A CA 1
ATOM 1569 C C . ASN A 1 197 ? -19.426 -6.557 21.998 1.00 56.56 197 ASN A C 1
ATOM 1571 O O . ASN A 1 197 ? -19.631 -7.285 21.028 1.00 56.56 197 ASN A O 1
ATOM 1575 N N . ILE A 1 198 ? -20.050 -5.382 22.131 1.00 56.69 198 ILE A N 1
ATOM 1576 C CA . ILE A 1 198 ? -20.961 -4.860 21.099 1.00 56.69 198 ILE A CA 1
ATOM 1577 C C . ILE A 1 198 ? -20.190 -4.638 19.798 1.00 56.69 198 ILE A C 1
ATOM 1579 O O . ILE A 1 198 ? -20.615 -5.087 18.737 1.00 56.69 198 ILE A O 1
ATOM 1583 N N . PHE A 1 199 ? -19.025 -4.000 19.866 1.00 58.03 199 PHE A N 1
ATOM 1584 C CA . PHE A 1 199 ? -18.232 -3.724 18.677 1.00 58.03 199 PHE A CA 1
ATOM 1585 C C . PHE A 1 199 ? -17.759 -5.025 18.004 1.00 58.03 199 PHE A C 1
ATOM 1587 O O . PHE A 1 199 ? -17.997 -5.237 16.820 1.00 58.03 199 PHE A O 1
ATOM 1594 N N . ASN A 1 200 ? -17.178 -5.960 18.752 1.00 55.06 200 ASN A N 1
ATOM 1595 C CA . ASN A 1 200 ? -16.739 -7.244 18.210 1.00 55.06 200 ASN A CA 1
ATOM 1596 C C . ASN A 1 200 ? -17.919 -8.044 17.627 1.00 55.06 200 ASN A C 1
ATOM 1598 O O . ASN A 1 200 ? -17.766 -8.662 16.581 1.00 55.06 200 ASN A O 1
ATOM 1602 N N . THR A 1 201 ? -19.112 -7.985 18.227 1.00 55.47 201 THR A N 1
ATOM 1603 C CA . THR A 1 201 ? -20.302 -8.697 17.718 1.00 55.47 201 THR A CA 1
ATOM 1604 C C . THR A 1 201 ? -20.846 -8.088 16.422 1.00 55.47 201 THR A C 1
ATOM 1606 O O . THR A 1 201 ? -21.250 -8.818 15.522 1.00 55.47 201 THR A O 1
ATOM 1609 N N . TYR A 1 202 ? -20.840 -6.757 16.293 1.00 53.25 202 TYR A N 1
ATOM 1610 C CA . TYR A 1 202 ? -21.340 -6.074 15.094 1.00 53.25 202 TYR A CA 1
ATOM 1611 C C . TYR A 1 202 ? -20.300 -5.950 13.968 1.00 53.25 202 TYR A C 1
ATOM 1613 O O . TYR A 1 202 ? -20.682 -5.773 12.808 1.00 53.25 202 TYR A O 1
ATOM 1621 N N . PHE A 1 203 ? -19.001 -6.020 14.281 1.00 49.88 203 PHE A N 1
ATOM 1622 C CA . PHE A 1 203 ? -17.922 -5.703 13.336 1.00 49.88 203 PHE A CA 1
ATOM 1623 C C . PHE A 1 203 ? -16.965 -6.861 13.022 1.00 49.88 203 PHE A C 1
ATOM 1625 O O . PHE A 1 203 ? -16.203 -6.741 12.060 1.00 49.88 203 PHE A O 1
ATOM 1632 N N . ARG A 1 204 ? -17.012 -7.990 13.744 1.00 46.56 204 ARG A N 1
ATOM 1633 C CA . ARG A 1 204 ? -16.283 -9.210 13.366 1.00 46.56 204 ARG A CA 1
ATOM 1634 C C . ARG A 1 204 ? -17.058 -9.917 12.254 1.00 46.56 204 ARG A C 1
ATOM 1636 O O . ARG A 1 204 ? -18.054 -10.591 12.493 1.00 46.56 204 ARG A O 1
ATOM 1643 N N . VAL A 1 205 ? -16.641 -9.680 11.015 1.00 46.53 205 VAL A N 1
ATOM 1644 C CA . VAL A 1 205 ? -17.247 -10.283 9.824 1.00 46.53 205 VAL A CA 1
ATOM 1645 C C . VAL A 1 205 ? -16.485 -11.568 9.504 1.00 46.53 205 VAL A C 1
ATOM 1647 O O . VAL A 1 205 ? -15.311 -11.489 9.155 1.00 46.53 205 VAL A O 1
ATOM 1650 N N . ASN A 1 206 ? -17.156 -12.718 9.640 1.00 35.62 206 ASN A N 1
ATOM 1651 C CA . ASN A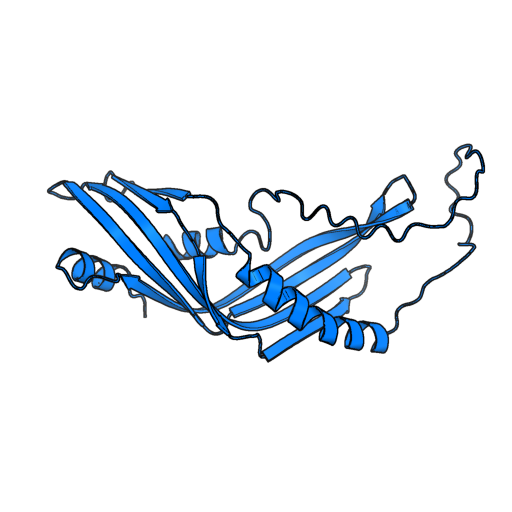 1 206 ? -16.767 -13.959 8.956 1.00 35.62 206 ASN A CA 1
ATOM 1652 C C . ASN A 1 206 ? -16.932 -13.803 7.440 1.00 35.62 206 ASN A C 1
ATOM 1654 O O . ASN A 1 206 ? -17.942 -13.187 7.020 1.00 35.62 206 ASN A O 1
#

Foldseek 3Di:
DVVVVVVCVVPVPPPPDPPPDPPPPPFPDDDDDDDDDDDDPDPDDDPDDDDQDPVNQVVVQVVVQVVCVVVVQVDADAKDKDADPVFRKIKIKHDKGWPDWDGFPGWGWDDDPDQKIKTKTWWIKTKIKIWIFIWTHDVHIDTGTFIKIKIFTTKMKIWMWGWDADPVRTIDIDTPDMDIDTDDIAMATPDPDPVRVVCCVVPGDD

Organism: Acanthocheilonema viteae (NCBI:txid6277)

Sequence (206 aa):
MQWKKLIFFLFVGCFGLKIAYLDGDVQLQPAPSTINKTKSDIHGLPGLEFRINSKGFLYASLLAGPIINNEIRRFQLQPLKQCFQQFNGCITISNLVISRYRCPQLVSLHPSPPNRLILIIRNLDLEIRANINGEIGVILPVKLNNTVYLRIHQISVTIQFTVQHTLNGSPYVRIVRCYVSTGLSDVFLQNDDFVGNIFNTYFRVN